Protein AF-A0A1D3JMW6-F1 (afdb_monomer_lite)

Structure (mmCIF, N/CA/C/O backbone):
data_AF-A0A1D3JMW6-F1
#
_entry.id   AF-A0A1D3JMW6-F1
#
loop_
_atom_site.group_PDB
_atom_site.id
_atom_site.type_symbol
_atom_site.label_atom_id
_atom_site.label_alt_id
_atom_site.label_comp_id
_atom_site.label_asym_id
_atom_site.label_entity_id
_atom_site.label_seq_id
_atom_site.pdbx_PDB_ins_code
_atom_site.Cartn_x
_atom_site.Cartn_y
_atom_site.Cartn_z
_atom_site.occupancy
_atom_site.B_iso_or_equiv
_atom_site.auth_seq_id
_atom_site.auth_comp_id
_atom_site.auth_asym_id
_atom_site.auth_atom_id
_atom_site.pdbx_PDB_model_num
ATOM 1 N N . MET A 1 1 ? -23.962 6.177 -26.929 1.00 40.69 1 MET A N 1
ATOM 2 C CA . MET A 1 1 ? -23.417 6.055 -25.559 1.00 40.69 1 MET A CA 1
ATOM 3 C C . MET A 1 1 ? -21.942 6.406 -25.613 1.00 40.69 1 MET A C 1
ATOM 5 O O . MET A 1 1 ? -21.183 5.680 -26.239 1.00 40.69 1 MET A O 1
ATOM 9 N N . VAL A 1 2 ? -21.555 7.551 -25.055 1.00 41.31 2 VAL A N 1
ATOM 10 C CA . VAL A 1 2 ? -20.146 7.953 -24.945 1.00 41.31 2 VAL A CA 1
ATOM 11 C C . VAL A 1 2 ? -19.542 7.111 -23.821 1.00 41.31 2 VAL A C 1
ATOM 13 O O . VAL A 1 2 ? -20.024 7.191 -22.693 1.00 41.31 2 VAL A O 1
ATOM 16 N N . LYS A 1 3 ? -18.557 6.250 -24.119 1.00 50.03 3 LYS A N 1
ATOM 17 C CA . LYS A 1 3 ? -17.764 5.598 -23.063 1.00 50.03 3 LYS A CA 1
ATOM 18 C C . LYS A 1 3 ? -17.142 6.719 -22.222 1.00 50.03 3 LYS A C 1
ATOM 20 O O . LYS A 1 3 ? -16.549 7.616 -22.825 1.00 50.03 3 LYS A O 1
ATOM 25 N N . PRO A 1 4 ? -17.282 6.716 -20.884 1.00 56.81 4 PRO A N 1
ATOM 26 C CA . PRO A 1 4 ? -16.593 7.701 -20.066 1.00 56.81 4 PRO A CA 1
ATOM 27 C C . PRO A 1 4 ? -15.103 7.595 -20.384 1.00 56.81 4 PRO A C 1
ATOM 29 O O . PRO A 1 4 ? -14.546 6.496 -20.398 1.00 56.81 4 PRO A O 1
ATOM 32 N N . ASN A 1 5 ? -14.492 8.723 -20.739 1.00 71.00 5 ASN A N 1
ATOM 33 C CA . ASN A 1 5 ? -13.066 8.774 -21.010 1.00 71.00 5 ASN A CA 1
ATOM 34 C C . ASN A 1 5 ? -12.360 8.562 -19.664 1.00 71.00 5 ASN A C 1
ATOM 36 O O . ASN A 1 5 ? -12.312 9.472 -18.839 1.00 71.00 5 ASN A O 1
ATOM 40 N N . VAL A 1 6 ? -11.951 7.321 -19.395 1.00 84.31 6 VAL A N 1
ATOM 41 C CA . VAL A 1 6 ? -11.272 6.936 -18.154 1.00 84.31 6 VAL A CA 1
ATOM 42 C C . VAL A 1 6 ? -9.947 7.688 -18.106 1.00 84.31 6 VAL A C 1
ATOM 44 O O . VAL A 1 6 ? -9.182 7.641 -19.073 1.00 84.31 6 VAL A O 1
ATOM 47 N N . SER A 1 7 ? -9.690 8.408 -17.011 1.00 92.69 7 SER A N 1
ATOM 48 C CA . SER A 1 7 ? -8.476 9.214 -16.908 1.00 92.69 7 SER A CA 1
ATOM 49 C C . SER A 1 7 ? -7.235 8.317 -16.958 1.00 92.69 7 SER A C 1
ATOM 51 O O . SER A 1 7 ? -7.267 7.167 -16.518 1.00 92.69 7 SER A O 1
ATOM 53 N N . LYS A 1 8 ? -6.119 8.841 -17.474 1.00 92.88 8 LYS A N 1
ATOM 54 C CA . LYS A 1 8 ? -4.824 8.139 -17.502 1.00 92.88 8 LYS A CA 1
ATOM 55 C C . LYS A 1 8 ? -4.461 7.547 -16.135 1.00 92.88 8 LYS A C 1
ATOM 57 O O . LYS A 1 8 ? -4.060 6.393 -16.030 1.00 92.88 8 LYS A O 1
ATOM 62 N N . LYS A 1 9 ? -4.686 8.329 -15.080 1.00 94.81 9 LYS A N 1
ATOM 63 C CA . LYS A 1 9 ? -4.491 7.927 -13.689 1.00 94.81 9 LYS A CA 1
ATOM 64 C C . LYS A 1 9 ? -5.344 6.725 -13.295 1.00 94.81 9 LYS A C 1
ATOM 66 O O . LYS A 1 9 ? -4.819 5.796 -12.695 1.00 94.81 9 LYS A O 1
ATOM 71 N N . ASP A 1 10 ? -6.629 6.729 -13.638 1.00 94.81 10 ASP A N 1
ATOM 72 C CA . ASP A 1 10 ? -7.526 5.620 -13.297 1.00 94.81 10 ASP A CA 1
ATOM 73 C C . ASP A 1 10 ? -7.121 4.332 -14.026 1.00 94.81 10 ASP A C 1
ATOM 75 O O . ASP A 1 10 ? -7.187 3.255 -13.437 1.00 94.81 10 ASP A O 1
ATOM 79 N N . LYS A 1 11 ? -6.632 4.435 -15.271 1.00 94.88 11 LYS A N 1
ATOM 80 C CA . LYS A 1 11 ? -6.063 3.288 -16.000 1.00 94.88 11 LYS A CA 1
ATOM 81 C C . LYS A 1 11 ? -4.830 2.720 -15.291 1.00 94.88 11 LYS A C 1
ATOM 83 O O . LYS A 1 11 ? -4.727 1.513 -15.123 1.00 94.88 11 LYS A O 1
ATOM 88 N N . ILE A 1 12 ? -3.912 3.581 -14.848 1.00 96.12 12 ILE A N 1
ATOM 89 C CA . ILE A 1 12 ? -2.705 3.154 -14.122 1.00 96.12 12 ILE A CA 1
ATOM 90 C C . ILE A 1 12 ? -3.086 2.499 -12.789 1.00 96.12 12 ILE A C 1
ATOM 92 O O . ILE A 1 12 ? -2.606 1.417 -12.466 1.00 96.12 12 ILE A O 1
ATOM 96 N N . PHE A 1 13 ? -3.998 3.115 -12.036 1.00 97.06 13 PHE A N 1
ATOM 97 C CA . PHE A 1 13 ? -4.439 2.597 -10.739 1.00 97.06 13 PHE A CA 1
ATOM 98 C C . PHE A 1 13 ? -5.158 1.254 -10.863 1.00 97.06 13 PHE A C 1
ATOM 100 O O . PHE A 1 13 ? -5.017 0.414 -9.981 1.00 97.06 13 PHE A O 1
ATOM 107 N N . TYR A 1 14 ? -5.889 1.038 -11.959 1.00 95.50 14 TYR A N 1
ATOM 108 C CA . TYR A 1 14 ? -6.490 -0.257 -12.258 1.00 95.50 14 TYR A CA 1
ATOM 109 C C . TYR A 1 14 ? -5.434 -1.369 -12.329 1.00 95.50 14 TYR A C 1
ATOM 111 O O . TYR A 1 14 ? -5.616 -2.412 -11.710 1.00 95.50 14 TYR A O 1
ATOM 119 N N . HIS A 1 15 ? -4.307 -1.125 -13.002 1.00 95.38 15 HIS A N 1
ATOM 120 C CA . HIS A 1 15 ? -3.214 -2.098 -13.064 1.00 95.38 15 HIS A CA 1
ATOM 121 C C . HIS A 1 15 ? -2.439 -2.223 -11.748 1.00 95.38 15 HIS A C 1
ATOM 123 O O . HIS A 1 15 ? -1.905 -3.288 -11.453 1.00 95.38 15 HIS A O 1
ATOM 129 N N . PHE A 1 16 ? -2.385 -1.170 -10.929 1.00 97.25 16 PHE A N 1
ATOM 130 C CA . PHE A 1 16 ? -1.782 -1.265 -9.594 1.00 97.25 16 PHE A CA 1
ATOM 131 C C . PHE A 1 16 ? -2.589 -2.145 -8.639 1.00 97.25 16 PHE A C 1
ATOM 133 O O . PHE A 1 16 ? -2.043 -2.688 -7.685 1.00 97.25 16 PHE A O 1
ATOM 140 N N . ASP A 1 17 ? -3.883 -2.313 -8.899 1.00 96.75 17 ASP A N 1
ATOM 141 C CA . ASP A 1 17 ? -4.757 -3.172 -8.107 1.00 96.75 17 ASP A CA 1
ATOM 142 C C . ASP A 1 17 ? -4.644 -4.666 -8.476 1.00 96.75 17 ASP A C 1
ATOM 144 O O . ASP A 1 17 ? -5.329 -5.490 -7.870 1.00 96.75 17 ASP A O 1
ATOM 148 N N . GLU A 1 18 ? -3.769 -5.037 -9.418 1.00 93.81 18 GLU A N 1
ATOM 149 C CA . GLU A 1 18 ? -3.476 -6.435 -9.749 1.00 93.81 18 GLU A CA 1
ATOM 150 C C . GLU A 1 18 ? -2.612 -7.099 -8.663 1.00 93.81 18 GLU A C 1
ATOM 152 O O . GLU A 1 18 ? -1.461 -6.732 -8.428 1.00 93.81 18 GLU A O 1
ATOM 157 N N . ASP A 1 19 ? -3.142 -8.136 -8.019 1.00 91.06 19 ASP A N 1
ATOM 158 C CA . ASP A 1 19 ? -2.575 -8.796 -6.837 1.00 91.06 19 ASP A CA 1
ATOM 159 C C . ASP A 1 19 ? -1.956 -10.172 -7.123 1.00 91.06 19 ASP A C 1
ATOM 161 O O . ASP A 1 19 ? -1.805 -10.984 -6.211 1.00 91.06 19 ASP A O 1
ATOM 165 N N . ASN A 1 20 ? -1.571 -10.427 -8.377 1.00 91.50 20 ASN A N 1
ATOM 166 C CA . ASN A 1 20 ? -0.903 -11.661 -8.792 1.00 91.50 20 ASN A CA 1
ATOM 167 C C . ASN A 1 20 ? 0.273 -12.000 -7.859 1.00 91.50 20 ASN A C 1
ATOM 169 O O . ASN A 1 20 ? 1.111 -11.140 -7.570 1.00 91.50 20 ASN A O 1
ATOM 173 N N . GLU A 1 21 ? 0.348 -13.251 -7.403 1.00 89.81 21 GLU A N 1
ATOM 174 C CA . GLU A 1 21 ? 1.439 -13.688 -6.533 1.00 89.81 21 GLU A CA 1
ATOM 175 C C . GLU A 1 21 ? 2.786 -13.681 -7.286 1.00 89.81 21 GLU A C 1
ATOM 177 O O . GLU A 1 21 ? 2.834 -14.002 -8.481 1.00 89.81 21 GLU A O 1
ATOM 182 N N . PRO A 1 22 ? 3.895 -13.319 -6.613 1.00 87.38 22 PRO A N 1
ATOM 183 C CA . PRO A 1 22 ? 5.223 -13.436 -7.204 1.00 87.38 22 PRO A CA 1
ATOM 184 C C . PRO A 1 22 ? 5.548 -14.902 -7.511 1.00 87.38 22 PRO A C 1
ATOM 186 O O . PRO A 1 22 ? 5.159 -15.805 -6.771 1.00 87.38 22 PRO A O 1
ATOM 189 N N . MET A 1 23 ? 6.288 -15.123 -8.597 1.00 83.81 23 MET A N 1
ATOM 190 C CA . MET A 1 23 ? 6.751 -16.457 -8.997 1.00 83.81 23 MET A CA 1
ATOM 191 C C . MET A 1 23 ? 8.233 -16.691 -8.684 1.00 83.81 23 MET A C 1
ATOM 193 O O . MET A 1 23 ? 8.682 -17.828 -8.751 1.00 83.81 23 MET A O 1
ATOM 197 N N . ASP A 1 24 ? 8.993 -15.636 -8.389 1.00 87.88 24 ASP A N 1
ATOM 198 C CA . ASP A 1 24 ? 10.418 -15.705 -8.073 1.00 87.88 24 ASP A CA 1
ATOM 199 C C . ASP A 1 24 ? 10.681 -15.815 -6.567 1.00 87.88 24 ASP A C 1
ATOM 201 O O . ASP A 1 24 ? 10.022 -15.165 -5.749 1.00 87.88 24 ASP A O 1
ATOM 205 N N . ASP A 1 25 ? 11.678 -16.633 -6.225 1.00 87.12 25 ASP A N 1
ATOM 206 C CA . ASP A 1 25 ? 11.985 -17.037 -4.851 1.00 87.12 25 ASP A CA 1
ATOM 207 C C . ASP A 1 25 ? 12.317 -15.846 -3.939 1.00 87.12 25 ASP A C 1
ATOM 209 O O . ASP A 1 25 ? 11.836 -15.795 -2.809 1.00 87.12 25 ASP A O 1
ATOM 213 N N . GLU A 1 26 ? 13.056 -14.846 -4.433 1.00 89.38 26 GLU A N 1
ATOM 214 C CA . GLU A 1 26 ? 13.461 -13.671 -3.644 1.00 89.38 26 GLU A CA 1
ATOM 215 C C . GLU A 1 26 ? 12.254 -12.827 -3.196 1.00 89.38 26 GLU A C 1
ATOM 217 O O . GLU A 1 26 ? 12.161 -12.402 -2.041 1.00 89.38 26 GLU A O 1
ATOM 222 N N . ARG A 1 27 ? 11.272 -12.606 -4.081 1.00 90.69 27 ARG A N 1
ATOM 223 C CA . ARG A 1 27 ? 10.042 -11.877 -3.725 1.00 90.69 27 ARG A CA 1
ATOM 224 C C . ARG A 1 27 ? 9.101 -12.715 -2.877 1.00 90.69 27 ARG A C 1
ATOM 226 O O . ARG A 1 27 ? 8.408 -12.160 -2.022 1.00 90.69 27 ARG A O 1
ATOM 233 N N . ILE A 1 28 ? 9.061 -14.028 -3.102 1.00 89.88 28 ILE A N 1
ATOM 234 C CA . ILE A 1 28 ? 8.317 -14.946 -2.237 1.00 89.88 28 ILE A CA 1
ATOM 235 C C . ILE A 1 28 ? 8.886 -14.880 -0.819 1.00 89.88 28 ILE A C 1
ATOM 237 O O . ILE A 1 28 ? 8.115 -14.726 0.124 1.00 89.88 28 ILE A O 1
ATOM 241 N N . GLU A 1 29 ? 10.207 -14.926 -0.651 1.00 91.31 29 GLU A N 1
ATOM 242 C CA . GLU A 1 29 ? 10.856 -14.806 0.656 1.00 91.31 29 GLU A CA 1
ATOM 243 C C . GLU A 1 29 ? 10.502 -13.480 1.340 1.00 91.31 29 GLU A C 1
ATOM 245 O O . GLU A 1 29 ? 10.108 -13.484 2.506 1.00 91.31 29 GLU A O 1
ATOM 250 N N . LEU A 1 30 ? 10.520 -12.367 0.600 1.00 92.06 30 LEU A N 1
ATOM 251 C CA . LEU A 1 30 ? 10.201 -11.043 1.134 1.00 92.06 30 LEU A CA 1
ATOM 252 C C . LEU A 1 30 ? 8.723 -10.889 1.552 1.00 92.06 30 LEU A C 1
ATOM 254 O O . LEU A 1 30 ? 8.422 -10.254 2.563 1.00 92.06 30 LEU A O 1
ATOM 258 N N . LEU A 1 31 ? 7.787 -11.454 0.783 1.00 92.25 31 LEU A N 1
ATOM 259 C CA . LEU A 1 31 ? 6.342 -11.273 0.995 1.00 92.25 31 LEU A CA 1
ATOM 260 C C . LEU A 1 31 ? 5.700 -12.379 1.849 1.00 92.25 31 LEU A C 1
ATOM 262 O O . LEU A 1 31 ? 4.686 -12.139 2.509 1.00 92.25 31 LEU A O 1
ATOM 266 N N . SER A 1 32 ? 6.268 -13.587 1.869 1.00 86.44 32 SER A N 1
ATOM 267 C CA . SER A 1 32 ? 5.722 -14.745 2.594 1.00 86.44 32 SER A CA 1
ATOM 268 C C . SER A 1 32 ? 5.472 -14.526 4.094 1.00 86.44 32 SER A C 1
ATOM 270 O O . SER A 1 32 ? 4.468 -15.067 4.573 1.00 86.44 32 SER A O 1
ATOM 272 N N . PRO A 1 33 ? 6.243 -13.699 4.841 1.00 89.81 33 PRO A N 1
ATOM 273 C CA . PRO A 1 33 ? 5.956 -13.437 6.249 1.00 89.81 33 PRO A CA 1
ATOM 274 C C . PRO A 1 33 ? 4.577 -12.804 6.480 1.00 89.81 33 PRO A C 1
ATOM 276 O O . PRO A 1 33 ? 4.000 -12.965 7.552 1.00 89.81 33 PRO A O 1
ATOM 279 N N . LEU A 1 34 ? 4.012 -12.113 5.482 1.00 89.88 34 LEU A N 1
ATOM 280 C CA . LEU A 1 34 ? 2.675 -11.518 5.565 1.00 89.88 34 LEU A CA 1
ATOM 281 C C . LEU A 1 34 ? 1.558 -12.524 5.280 1.00 89.88 34 LEU A C 1
ATOM 283 O O . LEU A 1 34 ? 0.444 -12.360 5.777 1.00 89.88 34 LEU A O 1
ATOM 287 N N . LYS A 1 35 ? 1.839 -13.565 4.487 1.00 87.81 35 LYS A N 1
ATOM 288 C CA . LYS A 1 35 ? 0.823 -14.474 3.933 1.00 87.81 35 LYS A CA 1
ATOM 289 C C . LYS A 1 35 ? 0.035 -15.212 5.012 1.00 87.81 35 LYS A C 1
ATOM 291 O O . LYS A 1 35 ? -1.153 -15.470 4.842 1.00 87.81 35 LYS A O 1
ATOM 296 N N . LYS A 1 36 ? 0.697 -15.558 6.117 1.00 81.50 36 LYS A N 1
ATOM 297 C CA . LYS A 1 36 ? 0.107 -16.358 7.194 1.00 81.50 36 LYS A CA 1
ATOM 298 C C . LYS A 1 36 ? -0.752 -15.527 8.147 1.00 81.50 36 LYS A C 1
ATOM 300 O O . LYS A 1 36 ? -1.867 -15.928 8.463 1.00 81.50 36 LYS A O 1
ATOM 305 N N . ASP A 1 37 ? -0.229 -14.383 8.581 1.00 82.94 37 ASP A N 1
ATOM 306 C CA . ASP A 1 37 ? -0.792 -13.642 9.715 1.00 82.94 37 ASP A CA 1
ATOM 307 C C . ASP A 1 37 ? -1.556 -12.377 9.280 1.00 82.94 37 ASP A C 1
ATOM 309 O O . ASP A 1 37 ? -2.377 -11.853 10.035 1.00 82.94 37 ASP A O 1
ATOM 313 N N . HIS A 1 38 ? -1.329 -11.888 8.052 1.00 89.69 38 HIS A N 1
ATOM 314 C CA . HIS A 1 38 ? -1.829 -10.596 7.578 1.00 89.69 38 HIS A CA 1
ATOM 315 C C . HIS A 1 38 ? -2.266 -10.637 6.104 1.00 89.69 38 HIS A C 1
ATOM 317 O O . HIS A 1 38 ? -1.696 -9.945 5.262 1.00 89.69 38 HIS A O 1
ATOM 323 N N . ALA A 1 39 ? -3.306 -11.415 5.789 1.00 91.44 39 ALA A N 1
ATOM 324 C CA . ALA A 1 39 ? -3.783 -11.623 4.415 1.00 91.44 39 ALA A CA 1
ATOM 325 C C . ALA A 1 39 ? -4.040 -10.318 3.627 1.00 91.44 39 ALA A C 1
ATOM 327 O O . ALA A 1 39 ? -3.650 -10.218 2.465 1.00 91.44 39 ALA A O 1
ATOM 328 N N . ASP A 1 40 ? -4.630 -9.297 4.258 1.00 92.12 40 ASP A N 1
ATOM 329 C CA . ASP A 1 40 ? -4.887 -8.004 3.604 1.00 92.12 40 ASP A CA 1
ATOM 330 C C . ASP A 1 40 ? -3.588 -7.262 3.255 1.00 92.12 40 ASP A C 1
ATOM 332 O O . ASP A 1 40 ? -3.448 -6.723 2.156 1.00 92.12 40 ASP A O 1
ATOM 336 N N . LEU A 1 41 ? -2.614 -7.264 4.171 1.00 95.12 41 LEU A N 1
ATOM 337 C CA . LEU A 1 41 ? -1.304 -6.651 3.943 1.00 95.12 41 LEU A CA 1
ATOM 338 C C . LEU A 1 41 ? -0.492 -7.442 2.922 1.00 95.12 41 LEU A C 1
ATOM 340 O O . LEU A 1 41 ? 0.171 -6.839 2.087 1.00 95.12 41 LEU A O 1
ATOM 344 N N . TYR A 1 42 ? -0.583 -8.773 2.935 1.00 95.50 42 TYR A N 1
ATOM 345 C CA . TYR A 1 42 ? 0.018 -9.616 1.906 1.00 95.50 42 TYR A CA 1
ATOM 346 C C . TYR A 1 42 ? -0.515 -9.248 0.521 1.00 95.50 42 TYR A C 1
ATOM 348 O O . TYR A 1 42 ? 0.268 -8.992 -0.389 1.00 95.50 42 TYR A O 1
ATOM 356 N N . LYS A 1 43 ? -1.840 -9.113 0.387 1.00 95.44 43 LYS A N 1
ATOM 357 C CA . LYS A 1 43 ? -2.487 -8.702 -0.862 1.00 95.44 43 LYS A CA 1
ATOM 358 C C . LYS A 1 43 ? -1.982 -7.340 -1.348 1.00 95.44 43 LYS A C 1
ATOM 360 O O . LYS A 1 43 ? -1.637 -7.187 -2.517 1.00 95.44 43 LYS A O 1
ATOM 365 N N . ILE A 1 44 ? -1.894 -6.360 -0.446 1.00 96.75 44 ILE A N 1
ATOM 366 C CA . ILE A 1 44 ? -1.343 -5.030 -0.754 1.00 96.75 44 ILE A CA 1
ATOM 367 C C . ILE A 1 44 ? 0.140 -5.120 -1.146 1.00 96.75 44 ILE A C 1
ATOM 369 O O . ILE A 1 44 ? 0.562 -4.448 -2.084 1.00 96.75 44 ILE A O 1
ATOM 373 N N . GLY A 1 45 ? 0.923 -5.968 -0.477 1.00 96.56 45 GLY A N 1
ATOM 374 C CA . GLY A 1 45 ? 2.320 -6.229 -0.818 1.00 96.56 45 GLY A CA 1
ATOM 375 C C . GLY A 1 45 ? 2.482 -6.824 -2.221 1.00 96.56 45 GLY A C 1
ATOM 376 O O . GLY A 1 45 ? 3.334 -6.368 -2.980 1.00 96.56 45 GLY A O 1
ATOM 377 N N . CYS A 1 46 ? 1.624 -7.773 -2.611 1.00 95.94 46 CYS A N 1
ATOM 378 C CA . CYS A 1 46 ? 1.587 -8.324 -3.970 1.00 95.94 46 CYS A CA 1
ATOM 379 C C . CYS A 1 46 ? 1.228 -7.255 -5.011 1.00 95.94 46 CYS A C 1
ATOM 381 O O . CYS A 1 46 ? 1.907 -7.143 -6.032 1.00 95.94 46 CYS A O 1
ATOM 383 N N . MET A 1 47 ? 0.226 -6.418 -4.729 1.00 97.31 47 MET A N 1
ATOM 384 C CA . MET A 1 47 ? -0.132 -5.281 -5.585 1.00 97.31 47 MET A CA 1
ATOM 385 C C . MET A 1 47 ? 1.038 -4.302 -5.767 1.00 97.31 47 MET A C 1
ATOM 387 O O . MET A 1 47 ? 1.373 -3.926 -6.892 1.00 97.31 47 MET A O 1
ATOM 391 N N . LEU A 1 48 ? 1.711 -3.920 -4.674 1.00 97.19 48 LEU A N 1
ATOM 392 C CA . LEU A 1 48 ? 2.881 -3.036 -4.711 1.00 97.19 48 LEU A CA 1
ATOM 393 C C . LEU A 1 48 ? 4.011 -3.653 -5.543 1.00 97.19 48 LEU A C 1
ATOM 395 O O . LEU A 1 48 ? 4.600 -2.987 -6.393 1.00 97.19 48 LEU A O 1
ATOM 399 N N . ASN A 1 49 ? 4.276 -4.940 -5.338 1.00 95.56 49 ASN A N 1
ATOM 400 C CA . ASN A 1 49 ? 5.262 -5.689 -6.096 1.00 95.56 49 ASN A CA 1
ATOM 401 C C . ASN A 1 49 ? 4.984 -5.666 -7.606 1.00 95.56 49 ASN A C 1
ATOM 403 O O . ASN A 1 49 ? 5.875 -5.351 -8.397 1.00 95.56 49 ASN A O 1
ATOM 407 N N . ASN A 1 50 ? 3.751 -5.976 -8.008 1.00 94.50 50 ASN A N 1
ATOM 408 C CA . ASN A 1 50 ? 3.355 -5.991 -9.415 1.00 94.50 50 ASN A CA 1
ATOM 409 C C . ASN A 1 50 ? 3.417 -4.595 -10.025 1.00 94.50 50 ASN A C 1
ATOM 411 O O . ASN A 1 50 ? 3.933 -4.427 -11.129 1.00 94.50 50 ASN A O 1
ATOM 415 N N . SER A 1 51 ? 2.985 -3.585 -9.270 1.00 95.50 51 SER A N 1
ATOM 416 C CA . SER A 1 51 ? 3.105 -2.185 -9.664 1.00 95.50 51 SER A CA 1
ATOM 417 C C . SER A 1 51 ? 4.565 -1.817 -9.922 1.00 95.50 51 SER A C 1
ATOM 419 O O . SER A 1 51 ? 4.881 -1.241 -10.952 1.00 95.50 51 SER A O 1
ATOM 421 N N . ILE A 1 52 ? 5.505 -2.197 -9.061 1.00 94.50 52 ILE A N 1
ATOM 422 C CA . ILE A 1 52 ? 6.925 -1.907 -9.306 1.00 94.50 52 ILE A CA 1
ATOM 423 C C . ILE A 1 52 ? 7.419 -2.635 -10.565 1.00 94.50 52 ILE A C 1
ATOM 425 O O . ILE A 1 52 ? 8.016 -2.007 -11.434 1.00 94.50 52 ILE A O 1
ATOM 429 N N . ARG A 1 53 ? 7.126 -3.933 -10.710 1.00 92.06 53 ARG A N 1
ATOM 430 C CA . ARG A 1 53 ? 7.589 -4.749 -11.850 1.00 92.06 53 ARG A CA 1
ATOM 431 C C . ARG A 1 53 ? 7.051 -4.283 -13.198 1.00 92.06 53 ARG A C 1
ATOM 433 O O . ARG A 1 53 ? 7.744 -4.383 -14.205 1.00 92.06 53 ARG A O 1
ATOM 440 N N . ASN A 1 54 ? 5.817 -3.798 -13.224 1.00 90.94 54 ASN A N 1
ATOM 441 C CA . ASN A 1 54 ? 5.149 -3.454 -14.468 1.00 90.94 54 ASN A CA 1
ATOM 442 C C . ASN A 1 54 ? 5.534 -2.064 -14.992 1.00 90.94 54 ASN A C 1
ATOM 444 O O . ASN A 1 54 ? 5.088 -1.727 -16.086 1.00 90.94 54 ASN A O 1
ATOM 448 N N . LYS A 1 55 ? 6.368 -1.278 -14.286 1.00 93.25 55 LYS A N 1
ATOM 449 C CA . LYS A 1 55 ? 6.710 0.112 -14.654 1.00 93.25 55 LYS A CA 1
ATOM 450 C C . LYS A 1 55 ? 7.032 0.274 -16.138 1.00 93.25 55 LYS A C 1
ATOM 452 O O . LYS A 1 55 ? 6.408 1.092 -16.805 1.00 93.25 55 LYS A O 1
ATOM 457 N N . ASP A 1 56 ? 7.957 -0.519 -16.675 1.00 92.31 56 ASP A N 1
ATOM 458 C CA . ASP A 1 56 ? 8.390 -0.353 -18.073 1.00 92.31 56 ASP A CA 1
ATOM 459 C C . ASP A 1 56 ? 7.352 -0.858 -19.087 1.00 92.31 56 ASP A C 1
ATOM 461 O O . ASP A 1 56 ? 7.362 -0.452 -20.246 1.00 92.31 56 ASP A O 1
ATOM 465 N N . SER A 1 57 ? 6.426 -1.717 -18.651 1.00 92.88 57 SER A N 1
ATOM 466 C CA . SER A 1 57 ? 5.307 -2.201 -19.471 1.00 92.88 57 SER A CA 1
ATOM 467 C C . SER A 1 57 ? 4.097 -1.264 -19.432 1.00 92.88 57 SER A C 1
ATOM 469 O O . SER A 1 57 ? 3.223 -1.354 -20.291 1.00 92.88 57 SER A O 1
ATOM 471 N N . MET A 1 58 ? 4.030 -0.342 -18.468 1.00 93.50 58 MET A N 1
ATOM 472 C CA . MET A 1 58 ? 2.862 0.517 -18.256 1.00 93.50 58 MET A CA 1
ATOM 473 C C . MET A 1 58 ? 2.483 1.376 -19.453 1.00 93.50 58 MET A C 1
ATOM 475 O O . MET A 1 58 ? 1.291 1.411 -19.755 1.00 93.50 58 MET A O 1
ATOM 479 N N . PRO A 1 59 ? 3.425 1.996 -20.191 1.00 93.44 59 PRO A N 1
ATOM 480 C CA . PRO A 1 59 ? 3.059 2.760 -21.377 1.00 93.44 59 PRO A CA 1
ATOM 481 C C . PRO A 1 59 ? 2.305 1.933 -22.426 1.00 93.44 59 PRO A C 1
ATOM 483 O O . PRO A 1 59 ? 1.384 2.428 -23.072 1.00 93.44 59 PRO A O 1
ATOM 486 N N . VAL A 1 60 ? 2.660 0.649 -22.551 1.00 93.56 60 VAL A N 1
ATOM 487 C CA . VAL A 1 60 ? 2.000 -0.300 -23.458 1.00 93.56 60 VAL A CA 1
ATOM 488 C C . VAL A 1 60 ? 0.624 -0.699 -22.927 1.00 93.56 60 VAL A C 1
ATOM 490 O O . VAL A 1 60 ? -0.329 -0.766 -23.697 1.00 93.56 60 VAL A O 1
ATOM 493 N N . LEU A 1 61 ? 0.502 -0.941 -21.618 1.00 91.38 61 LEU A N 1
ATOM 494 C CA . LEU A 1 61 ? -0.756 -1.367 -20.994 1.00 91.38 61 LEU A CA 1
ATOM 495 C C . LEU A 1 61 ? -1.862 -0.311 -21.108 1.00 91.38 61 LEU A C 1
ATOM 497 O O . LEU A 1 61 ? -3.024 -0.658 -21.315 1.00 91.38 61 LEU A O 1
ATOM 501 N N . ILE A 1 62 ? -1.510 0.973 -20.991 1.00 92.81 62 ILE A N 1
ATOM 502 C CA . ILE A 1 62 ? -2.498 2.062 -20.969 1.00 92.81 62 ILE A CA 1
ATOM 503 C C . ILE A 1 62 ? -2.638 2.817 -22.300 1.00 92.81 62 ILE A C 1
ATOM 505 O O . ILE A 1 62 ? -3.511 3.692 -22.388 1.00 92.81 62 ILE A O 1
ATOM 509 N N . ASP A 1 63 ? -1.809 2.470 -23.295 1.00 91.50 63 ASP A N 1
ATOM 510 C CA . ASP A 1 63 ? -1.673 3.156 -24.591 1.00 91.50 63 ASP A CA 1
ATOM 511 C C . ASP A 1 63 ? -1.423 4.669 -24.421 1.00 91.50 63 ASP A C 1
ATOM 513 O O . ASP A 1 63 ? -2.117 5.517 -24.982 1.00 91.50 63 ASP A O 1
ATOM 517 N N . ASP A 1 64 ? -0.478 5.017 -23.541 1.00 91.81 64 ASP A N 1
ATOM 518 C CA . ASP A 1 64 ? -0.119 6.402 -23.212 1.00 91.81 64 ASP A CA 1
ATOM 519 C C . ASP A 1 64 ? 1.323 6.468 -22.684 1.00 91.81 64 ASP A C 1
ATOM 521 O O . ASP A 1 64 ? 1.824 5.537 -22.062 1.00 91.81 64 ASP A O 1
ATOM 525 N N . SER A 1 65 ? 2.009 7.586 -22.895 1.00 90.12 65 SER A N 1
ATOM 526 C CA . SER A 1 65 ? 3.350 7.796 -22.347 1.00 90.12 65 SER A CA 1
ATOM 527 C C . SER A 1 65 ? 3.289 8.000 -20.835 1.00 90.12 65 SER A C 1
ATOM 529 O O . SER A 1 65 ? 2.526 8.833 -20.359 1.00 90.12 65 SER A O 1
ATOM 531 N N . VAL A 1 66 ? 4.120 7.305 -20.061 1.00 91.94 66 VAL A N 1
ATOM 532 C CA . VAL A 1 66 ? 4.286 7.562 -18.622 1.00 91.94 66 VAL A CA 1
ATOM 533 C C . VAL A 1 66 ? 5.771 7.696 -18.356 1.00 91.94 66 VAL A C 1
ATOM 535 O O . VAL A 1 66 ? 6.534 6.792 -18.682 1.00 91.94 66 VAL A O 1
ATOM 538 N N . ASN A 1 67 ? 6.192 8.834 -17.810 1.00 91.81 67 ASN A N 1
ATOM 539 C CA . ASN A 1 67 ? 7.584 9.004 -17.403 1.00 91.81 67 ASN A CA 1
ATOM 540 C C . ASN A 1 67 ? 7.791 8.528 -15.958 1.00 91.81 67 ASN A C 1
ATOM 542 O O . ASN A 1 67 ? 6.844 8.422 -15.180 1.00 91.81 67 ASN A O 1
ATOM 546 N N . ASP A 1 68 ? 9.045 8.286 -15.591 1.00 92.25 68 ASP A N 1
ATOM 547 C CA . ASP A 1 68 ? 9.414 7.726 -14.287 1.00 92.25 68 ASP A CA 1
ATOM 548 C C . ASP A 1 68 ? 8.995 8.604 -13.096 1.00 92.25 68 ASP A C 1
ATOM 550 O O . ASP A 1 68 ? 8.590 8.081 -12.056 1.00 92.25 68 ASP A O 1
ATOM 554 N N . VAL A 1 69 ? 9.030 9.932 -13.250 1.00 93.50 69 VAL A N 1
ATOM 555 C CA . VAL A 1 69 ? 8.624 10.882 -12.200 1.00 93.50 69 VAL A CA 1
ATOM 556 C C . VAL A 1 69 ? 7.115 10.808 -11.965 1.00 93.50 69 VAL A C 1
ATOM 558 O O . VAL A 1 69 ? 6.663 10.710 -10.825 1.00 93.50 69 VAL A O 1
ATOM 561 N N . GLU A 1 70 ? 6.334 10.812 -13.045 1.00 95.06 70 GLU A N 1
ATOM 562 C CA . GLU A 1 70 ? 4.881 10.653 -13.003 1.00 95.06 70 GLU A CA 1
ATOM 563 C C . GLU A 1 70 ? 4.496 9.292 -12.420 1.00 95.06 70 GLU A C 1
ATOM 565 O O . GLU A 1 70 ? 3.629 9.217 -11.550 1.00 95.06 70 GLU A O 1
ATOM 570 N N . TYR A 1 71 ? 5.177 8.225 -12.842 1.00 94.88 71 TYR A N 1
ATOM 571 C CA . TYR A 1 71 ? 4.942 6.882 -12.329 1.00 94.88 71 TYR A CA 1
ATOM 572 C C . TYR A 1 71 ? 5.162 6.803 -10.820 1.00 94.88 71 TYR A C 1
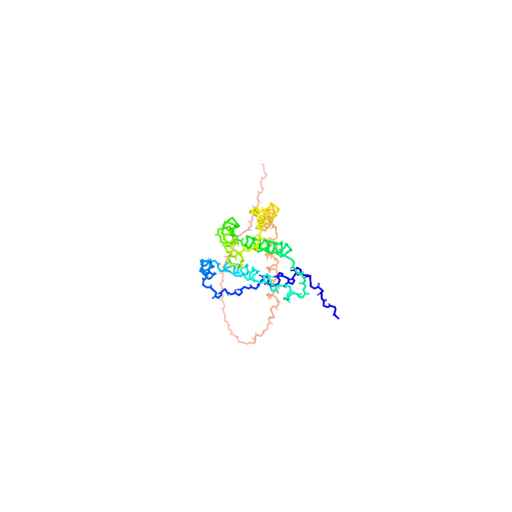ATOM 574 O O . TYR A 1 71 ? 4.301 6.326 -10.083 1.00 94.88 71 TYR A O 1
ATOM 582 N N . CYS A 1 72 ? 6.296 7.326 -10.352 1.00 96.06 72 CYS A N 1
ATOM 583 C CA . CYS A 1 72 ? 6.638 7.334 -8.939 1.00 96.06 72 CYS A CA 1
ATOM 584 C C . CYS A 1 72 ? 5.654 8.170 -8.105 1.00 96.06 72 CYS A C 1
ATOM 586 O O . CYS A 1 72 ? 5.263 7.770 -7.003 1.00 96.06 72 CYS A O 1
ATOM 588 N N . TYR A 1 73 ? 5.210 9.313 -8.637 1.00 96.31 73 TYR A N 1
ATOM 589 C CA . TYR A 1 73 ? 4.175 10.132 -8.010 1.00 96.31 73 TYR A CA 1
ATOM 590 C C . TYR A 1 73 ? 2.861 9.354 -7.858 1.00 96.31 73 TYR A C 1
ATOM 592 O O . TYR A 1 73 ? 2.290 9.303 -6.767 1.00 96.31 73 TYR A O 1
ATOM 600 N N . LEU A 1 74 ? 2.408 8.703 -8.932 1.00 97.06 74 LEU A N 1
ATOM 601 C CA . LEU A 1 74 ? 1.176 7.918 -8.940 1.00 97.06 74 LEU A CA 1
ATOM 602 C C . LEU A 1 74 ? 1.264 6.693 -8.025 1.00 97.06 74 LEU A C 1
ATOM 604 O O . LEU A 1 74 ? 0.296 6.400 -7.325 1.00 97.06 74 LEU A O 1
ATOM 608 N N . LEU A 1 75 ? 2.413 6.015 -7.979 1.00 97.25 75 LEU A N 1
ATOM 609 C CA . LEU A 1 75 ? 2.652 4.877 -7.091 1.00 97.25 75 LEU A CA 1
ATOM 610 C C . LEU A 1 75 ? 2.570 5.289 -5.616 1.00 97.25 75 LEU A C 1
ATOM 612 O O . LEU A 1 75 ? 1.902 4.628 -4.823 1.00 97.25 75 LEU A O 1
ATOM 616 N N . ASN A 1 76 ? 3.184 6.419 -5.257 1.00 97.69 76 ASN A N 1
ATOM 617 C CA . ASN A 1 76 ? 3.077 6.985 -3.914 1.00 97.69 76 ASN A CA 1
ATOM 618 C C . ASN A 1 76 ? 1.639 7.360 -3.559 1.00 97.69 76 ASN A C 1
ATOM 620 O O . ASN A 1 76 ? 1.160 7.034 -2.473 1.00 97.69 76 ASN A O 1
ATOM 624 N N . GLU A 1 77 ? 0.938 8.043 -4.466 1.00 97.56 77 GLU A N 1
ATOM 625 C CA . GLU A 1 77 ? -0.452 8.427 -4.239 1.00 97.56 77 GLU A CA 1
ATOM 626 C C . GLU A 1 77 ? -1.346 7.193 -4.041 1.00 97.56 77 GLU A C 1
ATOM 628 O O . GLU A 1 77 ? -2.167 7.157 -3.122 1.00 97.56 77 GLU A O 1
ATOM 633 N N . TRP A 1 78 ? -1.174 6.170 -4.879 1.00 98.00 78 TRP A N 1
ATOM 634 C CA . TRP A 1 78 ? -1.898 4.910 -4.770 1.00 98.00 78 TRP A CA 1
ATOM 635 C C . TRP A 1 78 ? -1.609 4.206 -3.441 1.00 98.00 78 TRP A C 1
ATOM 637 O O . TRP A 1 78 ? -2.549 3.850 -2.726 1.00 98.00 78 TRP A O 1
ATOM 647 N N . LEU A 1 79 ? -0.336 4.074 -3.056 1.00 97.81 79 LEU A N 1
ATOM 648 C CA . LEU A 1 79 ? 0.040 3.377 -1.828 1.00 97.81 79 LEU A CA 1
ATOM 649 C C . LEU A 1 79 ? -0.486 4.111 -0.586 1.00 97.81 79 LEU A C 1
ATOM 651 O O . LEU A 1 79 ? -1.031 3.481 0.318 1.00 97.81 79 LEU A O 1
ATOM 655 N N . ASN A 1 80 ? -0.445 5.446 -0.583 1.00 96.62 80 ASN A N 1
ATOM 656 C CA . ASN A 1 80 ? -1.042 6.269 0.471 1.00 96.62 80 ASN A CA 1
ATOM 657 C C . ASN A 1 80 ? -2.571 6.086 0.564 1.00 96.62 80 ASN A C 1
ATOM 659 O O . ASN A 1 80 ? -3.136 6.078 1.659 1.00 96.62 80 ASN A O 1
ATOM 663 N N . LYS A 1 81 ? -3.273 5.888 -0.562 1.00 95.56 81 LYS A N 1
ATOM 664 C CA . LYS A 1 81 ? -4.708 5.548 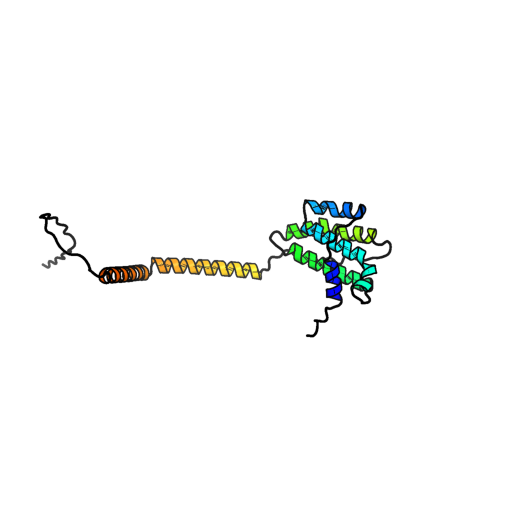-0.541 1.00 95.56 81 LYS A CA 1
ATOM 665 C C . LYS A 1 81 ? -4.962 4.160 0.040 1.00 95.56 81 LYS A C 1
ATOM 667 O O . LYS A 1 81 ? -5.928 3.991 0.785 1.00 95.56 81 LYS A O 1
ATOM 672 N N . LYS A 1 82 ? -4.111 3.175 -0.270 1.00 95.81 82 LYS A N 1
ATOM 673 C CA . LYS A 1 82 ? -4.189 1.833 0.333 1.00 95.81 82 LYS A CA 1
ATOM 674 C C . LYS A 1 82 ? -3.936 1.888 1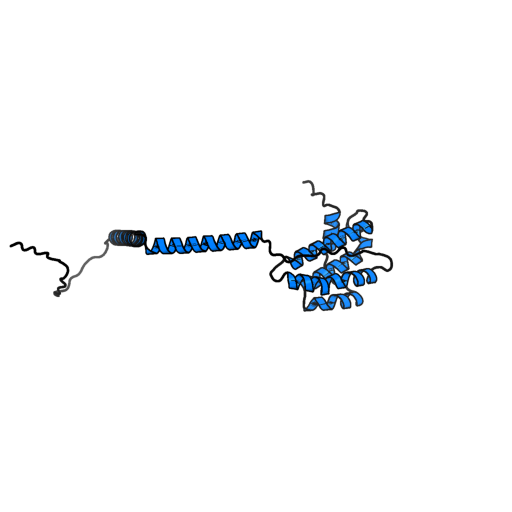.836 1.00 95.81 82 LYS A C 1
ATOM 676 O O . LYS A 1 82 ? -4.716 1.298 2.578 1.00 95.81 82 LYS A O 1
ATOM 681 N N . GLN A 1 83 ? -2.945 2.665 2.273 1.00 95.06 83 GLN A N 1
ATOM 682 C CA . GLN A 1 83 ? -2.663 2.933 3.684 1.00 95.06 83 GLN A CA 1
ATOM 683 C C . GLN A 1 83 ? -3.895 3.495 4.392 1.00 95.06 83 GLN A C 1
ATOM 685 O O . GLN A 1 83 ? -4.358 2.929 5.381 1.00 95.06 83 GLN A O 1
ATOM 690 N N . PHE A 1 84 ? -4.471 4.572 3.849 1.00 92.56 84 PHE A N 1
ATOM 691 C CA . PHE A 1 84 ? -5.661 5.201 4.416 1.00 92.56 84 PHE A CA 1
ATOM 692 C C . PHE A 1 84 ? -6.813 4.206 4.549 1.00 92.56 84 PHE A C 1
ATOM 694 O O . PHE A 1 84 ? -7.413 4.090 5.616 1.00 92.56 84 PHE A O 1
ATOM 701 N N . LYS A 1 85 ? -7.110 3.464 3.479 1.00 93.00 85 LYS A N 1
ATOM 702 C CA . LYS A 1 85 ? -8.183 2.469 3.478 1.00 93.00 85 LYS A CA 1
ATOM 703 C C . LYS A 1 85 ? -7.935 1.390 4.536 1.00 93.00 85 LYS A C 1
ATOM 705 O O . LYS A 1 85 ? -8.798 1.144 5.368 1.00 93.00 85 LYS A O 1
ATOM 710 N N . TYR A 1 86 ? -6.735 0.816 4.557 1.00 92.62 86 TYR A N 1
ATOM 711 C CA . TYR A 1 86 ? -6.367 -0.231 5.503 1.00 92.62 86 TYR A CA 1
ATOM 712 C C . TYR A 1 86 ? -6.497 0.223 6.964 1.00 92.62 86 TYR A C 1
ATOM 714 O O . TYR A 1 86 ? -7.059 -0.510 7.781 1.00 92.62 86 TYR A O 1
ATOM 722 N N . ILE A 1 87 ? -6.002 1.424 7.289 1.00 91.88 87 ILE A N 1
ATOM 723 C CA . ILE A 1 87 ? -6.001 1.962 8.655 1.00 91.88 87 ILE A CA 1
ATOM 724 C C . ILE A 1 87 ? -7.402 2.415 9.094 1.00 91.88 87 ILE A C 1
ATOM 726 O O . ILE A 1 87 ? -7.770 2.224 10.252 1.00 91.88 87 ILE A O 1
ATOM 730 N N . SER A 1 88 ? -8.185 3.012 8.189 1.00 88.31 88 SER A N 1
ATOM 731 C CA . SER A 1 88 ? -9.529 3.527 8.496 1.00 88.31 88 SER A CA 1
ATOM 732 C C . SER A 1 88 ? -10.607 2.444 8.585 1.00 88.31 88 SER A C 1
ATOM 734 O O . SER A 1 88 ? -11.658 2.676 9.185 1.00 88.31 88 SER A O 1
ATOM 736 N N . GLU A 1 89 ? -10.371 1.260 8.020 1.00 84.19 89 GLU A N 1
ATOM 737 C CA . GLU A 1 89 ? -11.317 0.148 8.090 1.00 84.19 89 GLU A CA 1
ATOM 738 C C . GLU A 1 89 ? -11.283 -0.540 9.467 1.00 84.19 89 GLU A C 1
ATOM 740 O O . GLU A 1 89 ? -10.294 -1.152 9.853 1.00 84.19 89 GLU A O 1
ATOM 745 N N . GLY A 1 90 ? -12.394 -0.522 10.204 1.00 70.56 90 GLY A N 1
ATOM 746 C CA . GLY A 1 90 ? -12.554 -1.286 11.450 1.00 70.56 90 GLY A CA 1
ATOM 747 C C . GLY A 1 90 ? -11.945 -0.646 12.712 1.00 70.56 90 GLY A C 1
ATOM 748 O O . GLY A 1 90 ? -11.442 0.477 12.679 1.00 70.56 90 GLY A O 1
ATOM 749 N N . PRO A 1 91 ? -12.049 -1.324 13.872 1.00 72.62 91 PRO A N 1
ATOM 750 C CA . PRO A 1 91 ? -11.471 -0.844 15.128 1.00 72.62 91 PRO A CA 1
ATOM 751 C C . PRO A 1 91 ? -9.939 -1.031 15.152 1.00 72.62 91 PRO A C 1
ATOM 753 O O . PRO A 1 91 ? -9.404 -1.841 14.400 1.00 72.62 91 PRO A O 1
ATOM 756 N N . ASN A 1 92 ? -9.245 -0.339 16.067 1.00 84.50 92 ASN A N 1
ATOM 757 C CA . ASN A 1 92 ? -7.777 -0.359 16.255 1.00 84.50 92 ASN A CA 1
ATOM 758 C C . ASN A 1 92 ? -6.943 0.335 15.163 1.00 84.50 92 ASN A C 1
ATOM 760 O O . ASN A 1 92 ? -5.998 -0.245 14.622 1.00 84.50 92 ASN A O 1
ATOM 764 N N . CYS A 1 93 ? -7.231 1.611 14.908 1.00 88.75 93 CYS A N 1
ATOM 765 C CA . CYS A 1 93 ? -6.413 2.452 14.035 1.00 88.75 93 CYS A CA 1
ATOM 766 C C . CYS A 1 93 ? -4.929 2.457 14.445 1.00 88.75 93 CYS A C 1
ATOM 768 O O . CYS A 1 93 ? -4.072 2.249 13.594 1.00 88.75 93 CYS A O 1
ATOM 770 N N . GLU A 1 94 ? -4.601 2.618 15.736 1.00 89.88 94 GLU A N 1
ATOM 771 C CA . GLU A 1 94 ? -3.202 2.739 16.175 1.00 89.88 94 GLU A CA 1
ATOM 772 C C . GLU A 1 94 ? -2.386 1.475 15.876 1.00 89.88 94 GLU A C 1
ATOM 774 O O . GLU A 1 94 ? -1.258 1.555 15.387 1.00 89.88 94 GLU A O 1
ATOM 779 N N . ASN A 1 95 ? -2.968 0.300 16.135 1.00 91.19 95 ASN A N 1
ATOM 780 C CA . ASN A 1 95 ? -2.324 -0.978 15.837 1.00 91.19 95 ASN A CA 1
ATOM 781 C C . ASN A 1 95 ? -2.142 -1.151 14.322 1.00 91.19 95 ASN A C 1
ATOM 783 O O . ASN A 1 95 ? -1.063 -1.513 13.864 1.00 91.19 95 ASN A O 1
ATOM 787 N N . LYS A 1 96 ? -3.166 -0.816 13.529 1.00 92.38 96 LYS A N 1
ATOM 788 C CA . LYS A 1 96 ? -3.087 -0.886 12.067 1.00 92.38 96 LYS A CA 1
ATOM 789 C C . LYS A 1 96 ? -2.026 0.047 11.492 1.00 92.38 96 LYS A C 1
ATOM 791 O O . LYS A 1 96 ? -1.296 -0.376 10.603 1.00 92.38 96 LYS A O 1
ATOM 796 N N . THR A 1 97 ? -1.893 1.264 12.016 1.00 93.12 97 THR A N 1
ATOM 797 C CA . THR A 1 97 ? -0.820 2.191 11.629 1.00 93.12 97 THR A CA 1
ATOM 798 C C . THR A 1 97 ? 0.551 1.591 11.914 1.00 93.12 97 THR A C 1
ATOM 800 O O . THR A 1 97 ? 1.404 1.573 11.032 1.00 93.12 97 THR A O 1
ATOM 803 N N . LYS A 1 98 ? 0.755 1.045 13.119 1.00 93.00 98 LYS A N 1
ATOM 804 C CA . LYS A 1 98 ? 2.023 0.404 13.488 1.00 93.00 98 LYS A CA 1
ATOM 805 C C . LYS A 1 98 ? 2.340 -0.782 12.576 1.00 93.00 98 LYS A C 1
ATOM 807 O O . LYS A 1 98 ? 3.447 -0.884 12.061 1.00 93.00 98 LYS A O 1
ATOM 812 N N . LEU A 1 99 ? 1.352 -1.640 12.338 1.00 93.38 99 LEU A N 1
ATOM 813 C CA . LEU A 1 99 ? 1.525 -2.813 11.496 1.00 93.38 99 LEU A CA 1
ATOM 814 C C . LEU A 1 99 ? 1.799 -2.432 10.035 1.00 93.38 99 LEU A C 1
ATOM 816 O O . LEU A 1 99 ? 2.587 -3.094 9.376 1.00 93.38 99 LEU A O 1
ATOM 820 N N . TRP A 1 100 ? 1.193 -1.357 9.527 1.00 95.19 100 TRP A N 1
ATOM 821 C CA . TRP A 1 100 ? 1.501 -0.837 8.195 1.00 95.19 100 TRP A CA 1
ATOM 822 C C . TRP A 1 100 ? 2.970 -0.415 8.070 1.00 95.19 100 TRP A C 1
ATOM 824 O O . TRP A 1 100 ? 3.632 -0.809 7.111 1.00 95.19 100 TRP A O 1
ATOM 834 N N . GLU A 1 101 ? 3.488 0.346 9.038 1.00 94.50 101 GLU A N 1
ATOM 835 C CA . GLU A 1 101 ? 4.895 0.772 9.038 1.00 94.50 101 GLU A CA 1
ATOM 836 C C . GLU A 1 101 ? 5.847 -0.429 9.105 1.00 94.50 101 GLU A C 1
ATOM 838 O O . GLU A 1 101 ? 6.774 -0.511 8.310 1.00 94.50 101 GLU A O 1
ATOM 843 N N . GLU A 1 102 ? 5.580 -1.393 9.989 1.00 94.25 102 GLU A N 1
ATOM 844 C CA . GLU A 1 102 ? 6.429 -2.582 10.164 1.00 94.25 102 GLU A CA 1
ATOM 845 C C . GLU A 1 102 ? 6.359 -3.565 8.988 1.00 94.25 102 GLU A C 1
ATOM 847 O O . GLU A 1 102 ? 7.228 -4.420 8.857 1.00 94.25 102 GLU A O 1
ATOM 852 N N . LYS A 1 103 ? 5.297 -3.531 8.173 1.00 94.50 103 LYS A N 1
ATOM 853 C CA . LYS A 1 103 ? 5.044 -4.572 7.162 1.00 94.50 103 LYS A CA 1
ATOM 854 C C . LYS A 1 103 ? 5.048 -4.085 5.728 1.00 94.50 103 LYS A C 1
ATOM 856 O O . LYS A 1 103 ? 5.538 -4.809 4.877 1.00 94.50 103 LYS A O 1
ATOM 861 N N . ILE A 1 104 ? 4.466 -2.927 5.431 1.00 95.81 104 ILE A N 1
ATOM 862 C CA . ILE A 1 104 ? 4.352 -2.426 4.054 1.00 95.81 104 ILE A CA 1
ATOM 863 C C . ILE A 1 104 ? 5.458 -1.430 3.747 1.00 95.81 104 ILE A C 1
ATOM 865 O O . ILE A 1 104 ? 6.071 -1.508 2.685 1.00 95.81 104 ILE A O 1
ATOM 869 N N . GLU A 1 105 ? 5.747 -0.515 4.670 1.00 95.56 105 GLU A N 1
ATOM 870 C CA . GLU A 1 105 ? 6.788 0.488 4.435 1.00 95.56 105 GLU A CA 1
ATOM 871 C C . GLU A 1 105 ? 8.187 -0.142 4.375 1.00 95.56 105 GLU A C 1
ATOM 873 O O . GLU A 1 105 ? 9.016 0.300 3.583 1.00 95.56 105 GLU A O 1
ATOM 878 N N . GLU A 1 106 ? 8.431 -1.222 5.125 1.00 94.81 106 GLU A N 1
ATOM 879 C CA . GLU A 1 106 ? 9.680 -1.996 5.043 1.00 94.81 106 GLU A CA 1
ATOM 880 C C . GLU A 1 106 ? 9.883 -2.694 3.683 1.00 94.81 106 GLU A C 1
ATOM 882 O O . GLU A 1 106 ? 11.018 -2.993 3.316 1.00 94.81 106 GLU A O 1
ATOM 887 N N . LEU A 1 107 ? 8.819 -2.919 2.900 1.00 95.38 107 LEU A N 1
ATOM 888 C CA . LEU A 1 107 ? 8.907 -3.571 1.585 1.00 95.38 107 LEU A CA 1
ATOM 889 C C . LEU A 1 107 ? 9.319 -2.624 0.457 1.00 95.38 107 LEU A C 1
ATOM 891 O O . LEU A 1 107 ? 9.787 -3.096 -0.579 1.00 95.38 107 LEU A O 1
ATOM 895 N N . TRP A 1 108 ? 9.138 -1.312 0.625 1.00 95.88 108 TRP A N 1
ATOM 896 C CA . TRP A 1 108 ? 9.298 -0.340 -0.460 1.00 95.88 108 TRP A CA 1
ATOM 897 C C . TRP A 1 108 ? 10.694 -0.389 -1.094 1.00 95.88 108 TRP A C 1
ATOM 899 O O . TRP A 1 108 ? 10.832 -0.661 -2.289 1.00 95.88 108 TRP A O 1
ATOM 909 N N . ASP A 1 109 ? 11.736 -0.181 -0.286 1.00 94.19 109 ASP A N 1
ATOM 910 C CA . ASP A 1 109 ? 13.114 -0.134 -0.777 1.00 94.19 109 ASP A CA 1
ATOM 911 C C . ASP A 1 109 ? 13.603 -1.488 -1.313 1.00 94.19 109 ASP A C 1
ATOM 913 O O . ASP A 1 109 ? 14.187 -1.504 -2.403 1.00 94.19 109 ASP A O 1
ATOM 917 N N . PRO A 1 110 ? 13.395 -2.627 -0.614 1.00 94.38 110 PRO A N 1
ATOM 918 C CA . PRO A 1 110 ? 13.787 -3.929 -1.142 1.00 94.38 110 PRO A CA 1
ATOM 919 C C . PRO A 1 110 ? 13.133 -4.240 -2.490 1.00 94.38 110 PRO A C 1
ATOM 921 O O . PRO A 1 110 ? 13.830 -4.637 -3.420 1.00 94.38 110 PRO A O 1
ATOM 924 N N . LEU A 1 111 ? 11.825 -4.003 -2.644 1.00 94.44 111 LEU A N 1
ATOM 925 C CA . LEU A 1 111 ? 11.118 -4.318 -3.889 1.00 94.44 111 LEU A CA 1
ATOM 926 C C . LEU A 1 111 ? 11.608 -3.483 -5.077 1.00 94.44 111 LEU A C 1
ATOM 928 O O . LEU A 1 111 ? 11.721 -4.016 -6.185 1.00 94.44 111 LEU A O 1
ATOM 932 N N . ILE A 1 112 ? 11.913 -2.201 -4.855 1.00 93.88 112 ILE A N 1
ATOM 933 C CA . ILE A 1 112 ? 12.476 -1.327 -5.891 1.00 93.88 112 ILE A CA 1
ATOM 934 C C . ILE A 1 112 ? 13.871 -1.807 -6.284 1.00 93.88 112 ILE A C 1
ATOM 936 O O . ILE A 1 112 ? 14.122 -1.999 -7.472 1.00 93.88 112 ILE A O 1
ATOM 940 N N . LYS A 1 113 ? 14.752 -2.063 -5.308 1.00 92.88 113 LYS A N 1
ATOM 941 C CA . LYS A 1 113 ? 16.130 -2.523 -5.558 1.00 92.88 113 LYS A CA 1
ATOM 942 C C . LYS A 1 113 ? 16.177 -3.866 -6.284 1.00 92.88 113 LYS A C 1
ATOM 944 O O . LYS A 1 113 ? 17.034 -4.065 -7.138 1.00 92.88 113 LYS A O 1
ATOM 949 N N . LEU A 1 114 ? 15.244 -4.767 -5.973 1.00 91.25 114 LEU A N 1
ATOM 950 C CA . LEU A 1 114 ? 15.103 -6.055 -6.655 1.00 91.25 114 LEU A CA 1
ATOM 951 C C . LEU A 1 114 ? 14.641 -5.909 -8.108 1.00 91.25 114 LEU A C 1
ATOM 953 O O . LEU A 1 114 ? 14.986 -6.725 -8.955 1.00 91.25 114 LEU A O 1
ATOM 957 N N . ALA A 1 115 ? 13.809 -4.910 -8.410 1.00 90.19 115 ALA A N 1
ATOM 958 C CA . ALA A 1 115 ? 13.330 -4.684 -9.770 1.00 90.19 115 ALA A CA 1
ATOM 959 C C . ALA A 1 115 ? 14.320 -3.870 -10.616 1.00 90.19 115 ALA A C 1
ATOM 961 O O . ALA A 1 115 ? 14.415 -4.087 -11.822 1.00 90.19 115 ALA A O 1
ATOM 962 N N . TYR A 1 116 ? 15.055 -2.943 -9.998 1.00 89.06 116 TYR A N 1
ATOM 963 C CA . TYR A 1 116 ? 15.829 -1.942 -10.714 1.00 89.06 116 TYR A CA 1
ATOM 964 C C . TYR A 1 116 ? 17.104 -1.527 -9.983 1.00 89.06 116 TYR A C 1
ATOM 966 O O . TYR A 1 116 ? 17.083 -1.147 -8.817 1.00 89.06 116 TYR A O 1
ATOM 974 N N . VAL A 1 117 ? 18.208 -1.468 -10.732 1.00 83.62 117 VAL A N 1
ATOM 975 C CA . VAL A 1 117 ? 19.494 -0.955 -10.228 1.00 83.62 117 VAL A CA 1
ATOM 976 C C . VAL A 1 117 ? 19.536 0.581 -10.231 1.00 83.62 117 VAL A C 1
ATOM 978 O O . VAL A 1 117 ? 20.094 1.180 -9.318 1.00 83.62 117 VAL A O 1
ATOM 981 N N . ASN A 1 118 ? 18.930 1.222 -11.242 1.00 83.00 118 ASN A N 1
ATOM 982 C CA . ASN A 1 118 ? 19.057 2.668 -11.492 1.00 83.00 118 ASN A CA 1
ATOM 983 C C . ASN A 1 118 ? 17.739 3.456 -11.378 1.00 83.00 118 ASN A C 1
ATOM 985 O O . ASN A 1 118 ? 17.754 4.680 -11.494 1.00 83.00 118 ASN A O 1
ATOM 989 N N . PHE A 1 119 ? 16.598 2.787 -11.190 1.00 83.31 119 PHE A N 1
ATOM 990 C CA . PHE A 1 119 ? 15.327 3.474 -10.955 1.00 83.31 119 PHE A CA 1
ATOM 991 C C . PHE A 1 119 ? 15.242 3.850 -9.479 1.00 83.31 119 PHE A C 1
ATOM 993 O O . PHE A 1 119 ? 15.303 2.987 -8.605 1.00 83.31 119 PHE A O 1
ATOM 1000 N N . SER A 1 120 ? 15.098 5.145 -9.215 1.00 86.88 120 SER A N 1
ATOM 1001 C CA . SER A 1 120 ? 14.873 5.664 -7.873 1.00 86.88 120 SER A CA 1
ATOM 1002 C C . SER A 1 120 ? 13.456 6.206 -7.788 1.00 86.88 120 SER A C 1
ATOM 1004 O O . SER A 1 120 ? 13.064 7.063 -8.582 1.00 86.88 120 SER A O 1
ATOM 1006 N N . CYS A 1 121 ? 12.695 5.706 -6.823 1.00 93.44 121 CYS A N 1
ATOM 1007 C CA . CYS A 1 121 ? 11.394 6.246 -6.477 1.00 93.44 121 CYS A CA 1
ATOM 1008 C C . CYS A 1 121 ? 11.338 6.458 -4.967 1.00 93.44 121 CYS A C 1
ATOM 1010 O O . CYS A 1 121 ? 11.265 5.506 -4.189 1.00 93.44 121 CYS A O 1
ATOM 1012 N N . GLU A 1 122 ? 11.415 7.720 -4.554 1.00 94.50 122 GLU A N 1
ATOM 1013 C CA . GLU A 1 122 ? 11.394 8.092 -3.144 1.00 94.50 122 GLU A CA 1
ATOM 1014 C C . GLU A 1 122 ? 9.987 7.914 -2.559 1.00 94.50 122 GLU A C 1
ATOM 1016 O O . GLU A 1 122 ? 8.975 8.273 -3.174 1.00 94.50 122 GLU A O 1
ATOM 1021 N N . ARG A 1 123 ? 9.919 7.337 -1.358 1.00 96.12 123 ARG A N 1
ATOM 1022 C CA . ARG A 1 123 ? 8.668 7.116 -0.636 1.00 96.12 123 ARG A CA 1
ATOM 1023 C C . ARG A 1 123 ? 8.195 8.410 0.040 1.00 96.12 123 ARG A C 1
ATOM 1025 O O . ARG A 1 123 ? 8.757 8.842 1.039 1.00 96.12 123 ARG A O 1
ATOM 1032 N N . ASN A 1 124 ? 7.078 8.960 -0.428 1.00 94.94 124 ASN A N 1
ATOM 1033 C CA . ASN A 1 124 ? 6.373 10.102 0.160 1.00 94.94 124 ASN A CA 1
ATOM 1034 C C . ASN A 1 124 ? 5.257 9.640 1.110 1.00 94.94 124 ASN A C 1
ATOM 1036 O O . ASN A 1 124 ? 4.082 9.558 0.725 1.00 94.94 124 ASN A O 1
ATOM 1040 N N . LYS A 1 125 ? 5.633 9.310 2.350 1.00 92.38 125 LYS A N 1
ATOM 1041 C CA . LYS A 1 125 ? 4.703 8.832 3.386 1.00 92.38 125 LYS A CA 1
ATOM 1042 C C . LYS A 1 125 ? 3.748 9.931 3.854 1.00 92.38 125 LYS A C 1
ATOM 1044 O O . LYS A 1 125 ? 4.145 11.084 4.013 1.00 92.38 125 LYS A O 1
ATOM 1049 N N . ILE A 1 126 ? 2.504 9.557 4.151 1.00 86.56 126 ILE A N 1
ATOM 1050 C CA . ILE A 1 126 ? 1.549 10.424 4.850 1.00 86.56 126 ILE A CA 1
ATOM 1051 C C . ILE A 1 126 ? 1.407 9.915 6.282 1.00 86.56 126 ILE A C 1
ATOM 1053 O O . ILE A 1 126 ? 1.093 8.749 6.506 1.00 86.56 126 ILE A O 1
ATOM 1057 N N . VAL A 1 127 ? 1.614 10.797 7.260 1.00 81.44 127 VAL A N 1
ATOM 1058 C CA . VAL A 1 127 ? 1.381 10.462 8.668 1.00 81.44 127 VAL A CA 1
ATOM 1059 C C . VAL A 1 127 ? -0.121 10.424 8.919 1.00 81.44 127 VAL A C 1
ATOM 1061 O O . VAL A 1 127 ? -0.808 11.439 8.780 1.00 81.44 127 VAL A O 1
ATOM 1064 N N . TYR A 1 128 ? -0.634 9.253 9.292 1.00 78.25 128 TYR A N 1
ATOM 1065 C CA . TYR A 1 128 ? -2.046 9.084 9.600 1.00 78.25 128 TYR A CA 1
ATOM 1066 C C . TYR A 1 128 ? -2.313 9.211 11.100 1.00 78.25 128 TYR A C 1
ATOM 1068 O O . TYR A 1 128 ? -1.851 8.401 11.905 1.00 78.25 128 TYR A O 1
ATOM 1076 N N . ASN A 1 129 ? -3.100 10.220 11.473 1.00 80.12 129 ASN A N 1
ATOM 1077 C CA . ASN A 1 129 ? -3.482 10.457 12.859 1.00 80.12 129 ASN A CA 1
ATOM 1078 C C . ASN A 1 129 ? -4.797 9.739 13.176 1.00 80.12 129 ASN A C 1
ATOM 1080 O O . ASN A 1 129 ? -5.841 10.059 12.610 1.00 80.12 129 ASN A O 1
ATOM 1084 N N . CYS A 1 130 ? -4.756 8.822 14.142 1.00 78.12 130 CYS A N 1
ATOM 1085 C CA . CYS A 1 130 ? -5.894 8.026 14.618 1.00 78.12 130 CYS A CA 1
ATOM 1086 C C . CYS A 1 130 ? -6.895 8.803 15.488 1.00 78.12 130 CYS A C 1
ATOM 1088 O O . CYS A 1 130 ? -7.530 8.268 16.396 1.00 78.12 130 CYS A O 1
ATOM 1090 N N . SER A 1 131 ? -7.062 10.093 15.216 1.00 71.06 131 SER A N 1
ATOM 1091 C CA . SER A 1 131 ? -8.039 10.924 15.897 1.00 71.06 131 SER A CA 1
ATOM 1092 C C . SER A 1 131 ? -9.436 10.494 15.463 1.00 71.06 131 SER A C 1
ATOM 1094 O O . SER A 1 131 ? -9.857 10.772 14.341 1.00 71.06 131 SER A O 1
ATOM 1096 N N . ILE A 1 132 ? -10.202 9.857 16.353 1.00 60.06 132 ILE A N 1
ATOM 1097 C CA . ILE A 1 132 ? -11.655 9.764 16.161 1.00 60.06 132 ILE A CA 1
ATOM 1098 C C . ILE A 1 132 ? -12.162 11.197 15.975 1.00 60.06 132 ILE A C 1
ATOM 1100 O O . ILE A 1 132 ? -11.939 12.026 16.865 1.00 60.06 132 ILE A O 1
ATOM 1104 N N . SER A 1 133 ? -12.828 11.478 14.848 1.00 61.88 133 SER A N 1
ATOM 1105 C CA . SER A 1 133 ? -13.409 12.797 14.591 1.00 61.88 133 SER A CA 1
ATOM 1106 C C . SER A 1 133 ? -14.214 13.244 15.814 1.00 61.88 133 SER A C 1
ATOM 1108 O O . SER A 1 133 ? -15.123 12.544 16.271 1.00 61.88 133 SER A O 1
ATOM 1110 N N . SER A 1 134 ? -13.843 14.401 16.368 1.00 59.97 134 SER A N 1
ATOM 1111 C CA . SER A 1 134 ? -14.534 15.021 17.505 1.00 59.97 134 SER A CA 1
ATOM 1112 C C . SER A 1 134 ? -16.031 15.181 17.216 1.00 59.97 134 SER A C 1
ATOM 1114 O O . SER A 1 134 ? -16.866 14.972 18.094 1.00 59.97 134 SER A O 1
ATOM 1116 N N . GLU A 1 135 ? -16.381 15.438 15.953 1.00 62.06 135 GLU A N 1
ATOM 1117 C CA . GLU A 1 135 ? -17.764 15.545 15.494 1.00 62.06 135 GLU A CA 1
ATOM 1118 C C . GLU A 1 135 ? -18.530 14.234 15.702 1.00 62.06 135 GLU A C 1
ATOM 1120 O O . GLU A 1 135 ? -19.621 14.255 16.261 1.00 62.06 135 GLU A O 1
ATOM 1125 N N . LEU A 1 136 ? -17.934 13.081 15.379 1.00 69.75 136 LEU A N 1
ATOM 1126 C CA . LEU A 1 136 ? -18.580 11.775 15.552 1.00 69.75 136 LEU A CA 1
ATOM 1127 C C . LEU A 1 136 ? -18.805 11.433 17.034 1.00 69.75 136 LEU A C 1
ATOM 1129 O O . LEU A 1 136 ? -19.862 10.918 17.403 1.00 69.75 136 LEU A O 1
ATOM 1133 N N . LYS A 1 137 ? -17.829 11.751 17.897 1.00 71.50 137 LYS A N 1
ATOM 1134 C CA . LYS A 1 137 ? -17.946 11.576 19.357 1.00 71.50 137 LYS A CA 1
ATOM 1135 C C . LYS A 1 137 ? -19.074 12.426 19.929 1.00 71.50 137 LYS A C 1
ATOM 1137 O O . LYS A 1 137 ? -19.890 11.926 20.705 1.00 71.50 137 LYS A O 1
ATOM 1142 N N . ASN A 1 138 ? -19.135 13.689 19.520 1.00 76.75 138 ASN A N 1
ATOM 1143 C CA . ASN A 1 138 ? -20.151 14.620 19.987 1.00 76.75 138 ASN A CA 1
ATOM 1144 C C . ASN A 1 138 ? -21.538 14.216 19.480 1.00 76.75 138 ASN A C 1
ATOM 1146 O O . ASN A 1 138 ? -22.470 14.159 20.275 1.00 76.75 138 ASN A O 1
ATOM 1150 N N . THR A 1 139 ? -21.678 13.840 18.206 1.00 78.44 139 THR A N 1
ATOM 1151 C CA . THR A 1 139 ? -22.953 13.377 17.642 1.00 78.44 139 THR A CA 1
ATOM 1152 C C . THR A 1 139 ? -23.455 12.109 18.328 1.00 78.44 139 THR A C 1
ATOM 1154 O O . THR A 1 139 ? -24.615 12.071 18.728 1.00 78.44 139 THR A O 1
ATOM 1157 N N . LEU A 1 140 ? -22.604 11.098 18.542 1.00 82.75 140 LEU A N 1
ATOM 1158 C CA . LEU A 1 140 ? -23.006 9.879 19.254 1.00 82.75 140 LEU A CA 1
ATOM 1159 C C . LEU A 1 140 ? -23.428 10.184 20.695 1.00 82.75 140 LEU A C 1
ATOM 1161 O O . LEU A 1 140 ? -24.482 9.728 21.130 1.00 82.75 140 LEU A O 1
ATOM 1165 N N . SER A 1 141 ? -22.657 11.001 21.416 1.00 88.19 141 SER A N 1
ATOM 1166 C CA . SER A 1 141 ? -22.980 11.419 22.786 1.00 88.19 141 SER A CA 1
ATOM 1167 C C . SER A 1 141 ? -24.317 12.171 22.866 1.00 88.19 141 SER A C 1
ATOM 1169 O O . SER A 1 141 ? -25.176 11.856 23.694 1.00 88.19 141 SER A O 1
ATOM 1171 N N . VAL A 1 142 ? -24.551 13.115 21.951 1.00 90.31 142 VAL A N 1
ATOM 1172 C CA . VAL A 1 142 ? -25.816 13.858 21.864 1.00 90.31 142 VAL A CA 1
ATOM 1173 C C . VAL A 1 142 ? -26.977 12.918 21.520 1.00 90.31 142 VAL A C 1
ATOM 1175 O O . VAL A 1 142 ? -28.020 12.970 22.165 1.00 90.31 142 VAL A O 1
ATOM 1178 N N . CYS A 1 143 ? -26.804 11.996 20.573 1.00 91.44 143 CYS A N 1
ATOM 1179 C CA . CYS A 1 143 ? -27.836 11.015 20.240 1.00 91.44 143 CYS A CA 1
ATOM 1180 C C . CYS A 1 143 ? -28.173 10.098 21.424 1.00 91.44 143 CYS A C 1
ATOM 1182 O O . CYS A 1 143 ? -29.352 9.877 21.697 1.00 91.44 143 CYS A O 1
ATOM 1184 N N . PHE A 1 144 ? -27.172 9.598 22.156 1.00 92.12 144 PHE A N 1
ATOM 1185 C CA . PHE A 1 144 ? -27.397 8.748 23.328 1.00 92.12 144 PHE A CA 1
ATOM 1186 C C . PHE A 1 144 ? -28.064 9.500 24.482 1.00 92.12 144 PHE A C 1
ATOM 1188 O O . PHE A 1 144 ? -28.964 8.954 25.121 1.00 92.12 144 PHE A O 1
ATOM 1195 N N . THR A 1 145 ? -27.681 10.755 24.734 1.00 93.94 145 THR A N 1
ATOM 1196 C CA . THR A 1 145 ? -28.325 11.582 25.769 1.00 93.94 145 THR A CA 1
ATOM 1197 C C . THR A 1 145 ? -29.778 11.895 25.416 1.00 93.94 145 THR A C 1
ATOM 1199 O O . THR A 1 145 ? -30.654 11.728 26.266 1.00 93.94 145 THR A O 1
ATOM 1202 N N . LEU A 1 146 ? -30.070 12.250 24.160 1.00 94.19 146 LEU A N 1
ATOM 1203 C CA . LEU A 1 146 ? -31.440 12.473 23.690 1.00 94.19 146 LEU A CA 1
ATOM 1204 C C . LEU A 1 146 ? -32.290 11.197 23.747 1.00 94.19 146 LEU A C 1
ATOM 1206 O O . LEU A 1 146 ? -33.424 11.254 24.219 1.00 94.19 146 LEU A O 1
ATOM 1210 N N . LEU A 1 147 ? -31.748 10.043 23.339 1.00 95.00 147 LEU A N 1
ATOM 1211 C CA . LEU A 1 147 ? -32.427 8.747 23.471 1.00 95.00 147 LEU A CA 1
ATOM 1212 C C . LEU A 1 147 ? -32.716 8.404 24.934 1.00 95.00 147 LEU A C 1
ATOM 1214 O O . LEU A 1 147 ? -33.826 7.987 25.254 1.00 95.00 147 LEU A O 1
ATOM 1218 N N . GLY A 1 148 ? -31.751 8.616 25.830 1.00 94.25 148 GLY A N 1
ATOM 1219 C CA . GLY A 1 148 ? -31.928 8.392 27.263 1.00 94.25 148 GLY A CA 1
ATOM 1220 C C . GLY A 1 148 ? -33.038 9.265 27.848 1.00 94.25 148 GLY A C 1
ATOM 1221 O O . GLY A 1 148 ? -33.944 8.754 28.504 1.00 94.25 148 GLY A O 1
ATOM 1222 N N . ILE A 1 149 ? -33.026 10.568 27.551 1.00 94.56 149 ILE A N 1
ATOM 1223 C CA . ILE A 1 149 ? -34.071 11.506 27.988 1.00 94.56 149 ILE A CA 1
ATOM 1224 C C . ILE A 1 149 ? -35.431 11.104 27.411 1.00 94.56 149 ILE A C 1
ATOM 1226 O O . ILE A 1 149 ? -36.429 11.102 28.134 1.00 94.56 149 ILE A O 1
ATOM 1230 N N . PHE A 1 150 ? -35.487 10.723 26.135 1.00 94.25 150 PHE A N 1
ATOM 1231 C CA . PHE A 1 150 ? -36.719 10.272 25.496 1.00 94.25 150 PHE A CA 1
ATOM 1232 C C . PHE A 1 150 ? -37.281 9.017 26.174 1.00 94.25 150 PHE A C 1
ATOM 1234 O O . PHE A 1 150 ? -38.452 8.991 26.531 1.00 94.25 150 PHE A O 1
ATOM 1241 N N . LEU A 1 151 ? -36.456 8.002 26.439 1.00 92.94 151 LEU A N 1
ATOM 1242 C CA . LEU A 1 151 ? -36.893 6.779 27.120 1.00 92.94 151 LEU A CA 1
ATOM 1243 C C . LEU A 1 151 ? -37.359 7.049 28.555 1.00 92.94 151 LEU A C 1
ATOM 1245 O O . LEU A 1 151 ? -38.390 6.527 28.977 1.00 92.94 151 LEU A O 1
ATOM 1249 N N . ILE A 1 152 ? -36.635 7.893 29.293 1.00 91.06 152 ILE A N 1
ATOM 1250 C CA . ILE A 1 152 ? -36.987 8.278 30.662 1.00 91.06 152 ILE A CA 1
ATOM 1251 C C . ILE A 1 152 ? -38.316 9.041 30.678 1.00 91.06 152 ILE A C 1
ATOM 1253 O O . ILE A 1 152 ? -39.218 8.695 31.441 1.00 91.06 152 ILE A O 1
ATOM 1257 N N . THR A 1 153 ? -38.476 10.045 29.814 1.00 87.56 153 THR A N 1
ATOM 1258 C CA . THR A 1 153 ? -39.728 10.809 29.703 1.00 87.56 153 THR A CA 1
ATOM 1259 C C . THR A 1 153 ? -40.886 9.918 29.277 1.00 87.56 153 THR A C 1
ATOM 1261 O O . THR A 1 153 ? -41.943 9.987 29.895 1.00 87.56 153 THR A O 1
ATOM 1264 N N . PHE A 1 154 ? -40.695 9.015 28.312 1.00 85.94 154 PHE A N 1
ATOM 1265 C CA . PHE A 1 154 ? -41.721 8.053 27.913 1.00 85.94 154 PHE A CA 1
ATOM 1266 C C . PHE A 1 154 ? -42.097 7.106 29.057 1.00 85.94 154 PHE A C 1
ATOM 1268 O O . PHE A 1 154 ? -43.275 6.827 29.251 1.00 85.94 154 PHE A O 1
ATOM 1275 N N . PHE A 1 155 ? -41.129 6.655 29.861 1.00 85.88 155 PHE A N 1
ATOM 1276 C CA . PHE A 1 155 ? -41.377 5.813 31.033 1.00 85.88 155 PHE A CA 1
ATOM 1277 C C . PHE A 1 155 ? -42.153 6.554 32.131 1.00 85.88 155 PHE A C 1
ATOM 1279 O O . PHE A 1 155 ? -43.117 6.015 32.676 1.00 85.88 155 PHE A O 1
ATOM 1286 N N . PHE A 1 156 ? -41.783 7.802 32.435 1.00 81.44 156 PHE A N 1
ATOM 1287 C CA . PHE A 1 156 ? -42.508 8.635 33.398 1.00 81.44 156 PHE A CA 1
ATOM 1288 C C . PHE A 1 156 ? -43.910 8.989 32.901 1.00 81.44 156 PHE A C 1
ATOM 1290 O O . PHE A 1 156 ? -44.871 8.858 33.655 1.00 81.44 156 PHE A O 1
ATOM 1297 N N . LEU A 1 157 ? -44.057 9.361 31.628 1.00 78.56 157 LEU A N 1
ATOM 1298 C CA . LEU A 1 157 ? -45.364 9.579 31.016 1.00 78.56 157 LEU A CA 1
ATOM 1299 C C . LEU A 1 157 ? -46.182 8.286 31.026 1.00 78.56 157 LEU A C 1
ATOM 1301 O O . LEU A 1 157 ? -47.341 8.323 31.396 1.00 78.56 157 LEU A O 1
ATOM 1305 N N . TYR A 1 158 ? -45.614 7.125 30.722 1.00 73.19 158 TYR A N 1
ATOM 1306 C CA . TYR A 1 158 ? -46.342 5.857 30.797 1.00 73.19 158 TYR A CA 1
ATOM 1307 C C . TYR A 1 158 ? -46.810 5.529 32.226 1.00 73.19 158 TYR A C 1
ATOM 1309 O O . TYR A 1 158 ? -47.959 5.144 32.427 1.00 73.19 158 TYR A O 1
ATOM 1317 N N . LYS A 1 159 ? -45.946 5.725 33.229 1.00 71.56 159 LYS A N 1
ATOM 1318 C CA . LYS A 1 159 ? -46.227 5.396 34.635 1.00 71.56 159 LYS A CA 1
ATOM 1319 C C . LYS A 1 159 ? -47.179 6.381 35.323 1.00 71.56 159 LYS A C 1
ATOM 1321 O O . LYS A 1 159 ? -47.929 5.971 36.204 1.00 71.56 159 LYS A O 1
ATOM 1326 N N . PHE A 1 160 ? -47.143 7.660 34.944 1.00 62.59 160 PHE A N 1
ATOM 1327 C CA . PHE A 1 160 ? -47.904 8.734 35.598 1.00 62.59 160 PHE A CA 1
ATOM 1328 C C . PHE A 1 160 ? -49.017 9.336 34.737 1.00 62.59 160 PHE A C 1
ATOM 1330 O O . PHE A 1 160 ? -49.771 10.184 35.211 1.00 62.59 160 PHE A O 1
ATOM 1337 N N . SER A 1 161 ? -49.167 8.912 33.484 1.00 58.97 161 SER A N 1
ATOM 1338 C CA . SER A 1 161 ? -50.267 9.379 32.650 1.00 58.97 161 SER A CA 1
ATOM 1339 C C . SER A 1 161 ? -51.559 8.616 32.961 1.00 58.97 161 SER A C 1
ATOM 1341 O O . SER A 1 161 ? -51.551 7.383 33.032 1.00 58.97 161 SER A O 1
ATOM 1343 N N . PRO A 1 162 ? -52.723 9.298 33.008 1.00 56.16 162 PRO A N 1
ATOM 1344 C CA . PRO A 1 162 ? -54.032 8.640 33.015 1.00 56.16 162 PRO A CA 1
ATOM 1345 C C . PRO A 1 162 ? -54.285 7.837 31.724 1.00 56.16 162 PRO A C 1
ATOM 1347 O O . PRO A 1 162 ? -55.331 7.199 31.588 1.00 56.16 162 PRO A O 1
ATOM 1350 N N . PHE A 1 163 ? -53.345 7.854 30.768 1.00 54.69 163 PHE A N 1
ATOM 1351 C CA . PHE A 1 163 ? -53.353 7.000 29.590 1.00 54.69 163 PHE A CA 1
ATOM 1352 C C . PHE A 1 163 ? -53.223 5.511 29.898 1.00 54.69 163 PHE A C 1
ATOM 1354 O O . PHE A 1 163 ? -53.849 4.758 29.172 1.00 54.69 163 PHE A O 1
ATOM 1361 N N . GLY A 1 164 ? -52.535 5.065 30.957 1.00 58.84 164 GLY A N 1
ATOM 1362 C CA . GLY A 1 164 ? -52.542 3.636 31.324 1.00 58.84 164 GLY A CA 1
ATOM 1363 C C . GLY A 1 164 ? -53.969 3.143 31.599 1.00 58.84 164 GLY A C 1
ATOM 1364 O O . GLY A 1 164 ? -54.493 2.277 30.904 1.00 58.84 164 GLY A O 1
ATOM 1365 N N . HIS A 1 165 ? -54.669 3.840 32.500 1.00 59.62 165 HIS A N 1
ATOM 1366 C CA . HIS A 1 165 ? -56.087 3.608 32.791 1.00 59.62 165 HIS A CA 1
ATOM 1367 C C . HIS A 1 165 ? -56.994 3.794 31.557 1.00 59.62 165 HIS A C 1
ATOM 1369 O O . HIS A 1 165 ? -57.952 3.044 31.375 1.00 59.62 165 HIS A O 1
ATOM 1375 N N . ARG A 1 166 ? -56.736 4.788 30.689 1.00 60.75 166 ARG A N 1
ATOM 1376 C CA . ARG A 1 166 ? -57.540 5.011 29.468 1.00 60.75 166 ARG A CA 1
ATOM 1377 C C . ARG A 1 166 ? -57.289 3.961 28.386 1.00 60.75 166 ARG A C 1
ATOM 1379 O O . ARG A 1 166 ? -58.235 3.615 27.686 1.00 60.75 166 ARG A O 1
ATOM 1386 N N . VAL A 1 167 ? -56.068 3.450 28.249 1.00 65.69 167 VAL A N 1
ATOM 1387 C CA . VAL A 1 167 ? -55.715 2.359 27.331 1.00 65.69 167 VAL A CA 1
ATOM 1388 C C . VAL A 1 167 ? -56.340 1.061 27.825 1.00 65.69 167 VAL A C 1
ATOM 1390 O O . VAL A 1 167 ? -57.028 0.410 27.043 1.00 65.69 1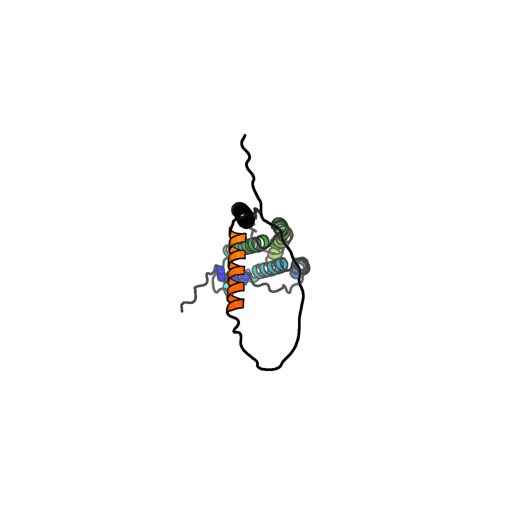67 VAL A O 1
ATOM 1393 N N . ASP A 1 168 ? -56.240 0.752 29.119 1.00 63.94 168 ASP A N 1
ATOM 1394 C CA . ASP A 1 168 ? -56.918 -0.402 29.722 1.00 63.94 168 ASP A CA 1
ATOM 1395 C C . ASP A 1 168 ? -58.439 -0.297 29.595 1.00 63.94 168 ASP A C 1
ATOM 1397 O O . ASP A 1 168 ? -59.111 -1.257 29.220 1.00 63.94 168 ASP A O 1
ATOM 1401 N N . SER A 1 169 ? -59.004 0.888 29.836 1.00 65.44 169 SER A N 1
ATOM 1402 C CA . SER A 1 169 ? -60.432 1.147 29.645 1.00 65.44 169 SER A CA 1
ATOM 1403 C C . SER A 1 169 ? -60.846 0.992 28.175 1.00 65.44 169 SER A C 1
ATOM 1405 O O . SER A 1 169 ? -61.877 0.384 27.889 1.00 65.44 169 SER A O 1
ATOM 1407 N N . CYS A 1 170 ? -60.026 1.452 27.224 1.00 69.12 170 CYS A N 1
ATOM 1408 C CA . CYS A 1 170 ? -60.271 1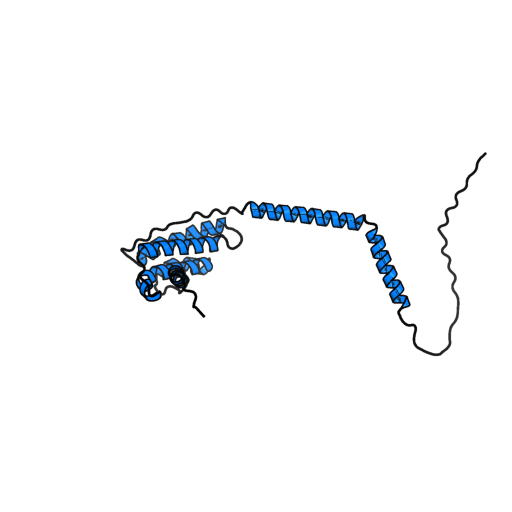.302 25.788 1.00 69.12 170 CYS A CA 1
ATOM 1409 C C . CYS A 1 170 ? -60.185 -0.169 25.338 1.00 69.12 170 CYS A C 1
ATOM 1411 O O . CYS A 1 170 ? -61.071 -0.649 24.626 1.00 69.12 170 CYS A O 1
ATOM 1413 N N . LEU A 1 171 ? -59.182 -0.915 25.812 1.00 69.69 171 LEU A N 1
ATOM 1414 C CA . LEU A 1 171 ? -59.023 -2.350 25.560 1.00 69.69 171 LEU A CA 1
ATOM 1415 C C . LEU A 1 171 ? -60.180 -3.156 26.163 1.00 69.69 171 LEU A C 1
ATOM 1417 O O . LEU A 1 171 ? -60.758 -4.006 25.484 1.00 69.69 171 LEU A O 1
ATOM 1421 N N . ASN A 1 172 ? -60.593 -2.838 27.391 1.00 68.00 172 ASN A N 1
ATOM 1422 C CA . ASN A 1 172 ? -61.741 -3.463 28.047 1.00 68.00 172 ASN A CA 1
ATOM 1423 C C . ASN A 1 172 ? -63.064 -3.135 27.340 1.00 68.00 172 ASN A C 1
ATOM 1425 O O . ASN A 1 172 ? -63.914 -4.015 27.187 1.00 68.00 172 ASN A O 1
ATOM 1429 N N . LYS A 1 173 ? -63.232 -1.905 26.838 1.00 72.12 173 LYS A N 1
ATOM 1430 C CA . LYS A 1 173 ? -64.398 -1.508 26.033 1.00 72.12 173 LYS A CA 1
ATOM 1431 C C . LYS A 1 173 ? -64.447 -2.289 24.716 1.00 72.12 173 LYS A C 1
ATOM 1433 O O . LYS A 1 173 ? -65.504 -2.790 24.344 1.00 72.12 173 LYS A O 1
ATOM 1438 N N . LYS A 1 174 ? -63.297 -2.487 24.063 1.00 66.88 174 LYS A N 1
ATOM 1439 C CA . LYS A 1 174 ? -63.166 -3.295 22.840 1.00 66.88 174 LYS A CA 1
ATOM 1440 C C . LYS A 1 174 ? -63.408 -4.793 23.097 1.00 66.88 174 LYS A C 1
ATOM 1442 O O . LYS A 1 174 ? -64.024 -5.456 22.266 1.00 66.88 174 LYS A O 1
ATOM 1447 N N . LYS A 1 175 ? -63.006 -5.317 24.264 1.00 70.69 175 LYS A N 1
ATOM 1448 C CA . LYS A 1 175 ? -63.266 -6.704 24.701 1.00 70.69 175 LYS A CA 1
ATOM 1449 C C . LYS A 1 175 ? -64.757 -6.966 24.960 1.00 70.69 175 LYS A C 1
ATOM 1451 O O . LYS A 1 175 ? -65.268 -7.978 24.494 1.00 70.69 175 LYS A O 1
ATOM 1456 N N . ARG A 1 176 ? -65.464 -6.030 25.609 1.00 65.44 176 ARG A N 1
ATOM 1457 C CA . ARG A 1 176 ? -66.928 -6.104 25.817 1.00 65.44 176 ARG A CA 1
ATOM 1458 C C . ARG A 1 176 ? -67.709 -6.040 24.505 1.00 65.44 176 ARG A C 1
ATOM 1460 O O . ARG A 1 176 ? -68.626 -6.821 24.300 1.00 65.44 176 ARG A O 1
ATOM 1467 N N . ILE A 1 177 ? -67.311 -5.155 23.590 1.00 65.62 177 ILE A N 1
ATOM 1468 C CA . ILE A 1 177 ? -67.933 -5.060 22.260 1.00 65.62 177 ILE A CA 1
ATOM 1469 C C . ILE A 1 177 ? -67.727 -6.363 21.470 1.00 65.62 177 ILE A C 1
ATOM 1471 O O . ILE A 1 177 ? -68.653 -6.826 20.821 1.00 65.62 177 ILE A O 1
ATOM 1475 N N . LYS A 1 178 ? -66.557 -7.010 21.575 1.00 62.97 178 LYS A N 1
ATOM 1476 C CA . LYS A 1 178 ? -66.305 -8.307 20.926 1.00 62.97 178 LYS A CA 1
ATOM 1477 C C . LYS A 1 178 ? -67.143 -9.448 21.520 1.00 62.97 178 LYS A C 1
ATOM 1479 O O . LYS A 1 178 ? -67.587 -10.293 20.760 1.00 62.97 178 LYS A O 1
ATOM 1484 N N . GLN A 1 179 ? -67.380 -9.464 22.835 1.00 59.16 179 GLN A N 1
ATOM 1485 C CA . GLN A 1 179 ? -68.260 -10.450 23.486 1.00 59.16 179 GLN A CA 1
ATOM 1486 C C . GLN A 1 179 ? -69.730 -10.284 23.072 1.00 59.16 179 GLN A C 1
ATOM 1488 O O . GLN A 1 179 ? -70.411 -11.282 22.892 1.00 59.16 179 GLN A O 1
ATOM 1493 N N . ASN A 1 180 ? -70.181 -9.050 22.831 1.00 58.34 180 ASN A N 1
ATOM 1494 C CA . ASN A 1 180 ? -71.546 -8.758 22.374 1.00 58.34 180 ASN A CA 1
ATOM 1495 C C . ASN A 1 180 ? -71.750 -8.913 20.851 1.00 58.34 180 ASN A C 1
ATOM 1497 O O . ASN A 1 180 ? -72.876 -8.804 20.380 1.00 58.34 180 ASN A O 1
ATOM 1501 N N . ILE A 1 181 ? -70.674 -9.104 20.078 1.00 57.84 181 ILE A N 1
ATOM 1502 C CA . ILE A 1 181 ? -70.703 -9.329 18.617 1.00 57.84 181 ILE A CA 1
ATOM 1503 C C . ILE A 1 181 ? -70.470 -10.814 18.279 1.00 57.84 181 ILE A C 1
ATOM 1505 O O . ILE A 1 181 ? -70.586 -11.203 17.118 1.00 57.84 181 ILE A O 1
ATOM 1509 N N . VAL A 1 182 ? -70.182 -11.674 19.268 1.00 46.94 182 VAL A N 1
ATOM 1510 C CA . VAL A 1 182 ? -70.327 -13.123 19.063 1.00 46.94 182 VAL A CA 1
ATOM 1511 C C . VAL A 1 182 ? -71.820 -13.380 18.843 1.00 46.94 182 VAL A C 1
ATOM 1513 O O . VAL A 1 182 ? -72.601 -13.092 19.749 1.00 46.94 182 VAL A O 1
ATOM 1516 N N . PRO A 1 183 ? -72.241 -13.867 17.663 1.00 45.69 183 PRO A N 1
ATOM 1517 C CA . PRO A 1 183 ? -73.633 -14.206 17.446 1.00 45.69 183 PRO A CA 1
ATOM 1518 C C . PRO A 1 183 ? -73.959 -15.385 18.361 1.00 45.69 183 PRO A C 1
ATOM 1520 O O . PRO A 1 183 ? -73.346 -16.446 18.241 1.00 45.69 183 PRO A O 1
ATOM 1523 N N . GLU A 1 184 ? -74.919 -15.206 19.267 1.00 48.25 184 GLU A N 1
ATOM 1524 C CA . GLU A 1 184 ? -75.728 -16.324 19.739 1.00 48.25 184 GLU A CA 1
ATOM 1525 C C . GLU A 1 184 ? -76.326 -16.985 18.500 1.00 48.25 184 GLU A C 1
ATOM 1527 O O . GLU A 1 184 ? -77.223 -16.430 17.864 1.00 48.25 184 GLU A O 1
ATOM 1532 N N . CYS A 1 185 ? -75.822 -18.155 18.122 1.00 33.31 185 CYS A N 1
ATOM 1533 C CA . CYS A 1 185 ? -76.653 -19.074 17.371 1.00 33.31 185 CYS A CA 1
ATOM 1534 C C . CYS A 1 185 ? -76.182 -20.518 17.459 1.00 33.31 185 CYS A C 1
ATOM 1536 O O . CYS A 1 185 ? -75.009 -20.818 17.237 1.00 33.31 185 CYS A O 1
ATOM 1538 N N . SER A 1 186 ? -77.204 -21.367 17.620 1.00 34.22 186 SER A N 1
ATOM 1539 C CA . SER A 1 186 ? -77.275 -22.813 17.373 1.00 34.22 186 SER A CA 1
ATOM 1540 C C . SER A 1 186 ? -76.809 -23.687 18.561 1.00 34.22 186 SER A C 1
ATOM 1542 O O . SER A 1 186 ? -75.737 -23.455 19.102 1.00 34.22 186 SER A O 1
ATOM 1544 N N . CYS A 1 187 ? -77.573 -24.649 19.098 1.00 30.97 187 CYS A N 1
ATOM 1545 C CA . CYS A 1 187 ? -78.707 -25.424 18.581 1.00 30.97 187 CYS A CA 1
ATOM 1546 C C . CYS A 1 187 ? -79.652 -25.901 19.715 1.00 30.97 187 CYS A C 1
ATOM 1548 O O . CYS A 1 187 ? -79.203 -26.192 20.816 1.00 30.97 187 CYS A O 1
ATOM 1550 N N . GLU A 1 188 ? -80.946 -25.977 19.388 1.00 29.97 188 GLU A N 1
ATOM 1551 C CA . GLU A 1 188 ? -81.921 -27.056 19.659 1.00 29.97 188 GLU A CA 1
ATOM 1552 C C . GLU A 1 188 ? -81.764 -28.048 20.841 1.00 29.97 188 GLU A C 1
ATOM 1554 O O . GLU A 1 188 ? -80.823 -28.828 20.898 1.00 29.97 188 GLU A O 1
ATOM 1559 N N . LEU A 1 189 ? -82.874 -28.143 21.598 1.00 33.38 189 LEU A N 1
ATOM 1560 C CA . LEU A 1 189 ? -83.511 -29.349 22.168 1.00 33.38 189 LEU A CA 1
ATOM 1561 C C . LEU A 1 189 ? -82.836 -30.109 23.336 1.00 33.38 189 LEU A C 1
ATOM 1563 O O . LEU A 1 189 ? -81.664 -30.453 23.311 1.00 33.38 189 LEU A O 1
ATOM 1567 N N . THR A 1 190 ? -83.702 -30.497 24.289 1.00 28.36 190 THR A N 1
ATOM 1568 C CA . THR A 1 190 ? -83.567 -31.460 25.414 1.00 28.36 190 THR A CA 1
ATOM 1569 C C . THR A 1 190 ? -83.077 -30.951 26.789 1.00 28.36 190 THR A C 1
ATOM 1571 O O . THR A 1 190 ? -81.895 -30.870 27.076 1.00 28.36 190 THR A O 1
ATOM 1574 N N . GLU A 1 191 ? -84.057 -30.596 27.637 1.00 31.50 191 GLU A N 1
ATOM 1575 C CA . GLU A 1 191 ? -84.392 -31.250 28.926 1.00 31.50 191 GLU A CA 1
ATOM 1576 C C . GLU A 1 191 ? -83.289 -31.526 29.994 1.00 31.50 191 GLU A C 1
ATOM 1578 O O . GLU A 1 191 ? -82.383 -32.324 29.784 1.00 31.50 191 GLU A O 1
ATOM 1583 N N . GLY A 1 192 ? -83.472 -30.957 31.207 1.00 29.39 192 GLY A N 1
ATOM 1584 C CA . GLY A 1 192 ? -82.752 -31.266 32.474 1.00 29.39 192 GLY A CA 1
ATOM 1585 C C . GLY A 1 192 ? -81.650 -30.248 32.846 1.00 29.39 192 GLY A C 1
ATOM 1586 O O . GLY A 1 192 ? -80.939 -29.788 31.970 1.00 29.39 192 GLY A O 1
ATOM 1587 N N . CYS A 1 193 ? -81.382 -29.810 34.087 1.00 26.23 193 CYS A N 1
ATOM 1588 C CA . CYS A 1 193 ? -81.664 -30.327 35.429 1.00 26.23 193 CYS A CA 1
ATOM 1589 C C . CYS A 1 193 ? -81.357 -29.222 36.495 1.00 26.23 193 CYS A C 1
ATOM 1591 O O . CYS A 1 193 ? -80.333 -28.556 36.399 1.00 26.23 193 CYS A O 1
ATOM 1593 N N . TYR A 1 194 ? -82.259 -29.045 37.468 1.00 31.58 194 TYR A N 1
ATOM 1594 C CA . TYR A 1 194 ? -82.130 -28.636 38.890 1.00 31.58 194 TYR A CA 1
ATOM 1595 C C . TYR A 1 194 ? -80.934 -27.814 39.470 1.00 31.58 194 TYR A C 1
ATOM 1597 O O . TYR A 1 194 ? -79.802 -28.274 39.514 1.00 31.58 194 TYR A O 1
ATOM 1605 N N . ASP A 1 195 ? -81.309 -26.675 40.084 1.00 32.34 195 ASP A N 1
ATOM 1606 C CA . ASP A 1 195 ? -81.260 -26.309 41.530 1.00 32.34 195 ASP A CA 1
ATOM 1607 C C . ASP A 1 195 ? -79.986 -25.814 42.284 1.00 32.34 195 ASP A C 1
ATOM 1609 O O . ASP A 1 195 ? -78.914 -26.405 42.241 1.00 32.34 195 ASP A O 1
ATOM 1613 N N . ASN A 1 196 ? -80.247 -24.777 43.107 1.00 36.84 196 ASN A N 1
ATOM 1614 C CA . ASN A 1 196 ? -79.590 -24.242 44.323 1.00 36.84 196 ASN A CA 1
ATOM 1615 C C . ASN A 1 196 ? -78.177 -23.615 44.344 1.00 36.84 196 ASN A C 1
ATOM 1617 O O . ASN A 1 196 ? -77.202 -24.146 43.826 1.00 36.84 196 ASN A O 1
ATOM 1621 N N . GLY A 1 197 ? -78.054 -22.543 45.152 1.00 29.33 197 GLY A N 1
ATOM 1622 C CA . GLY A 1 197 ? -76.798 -22.212 45.842 1.00 29.33 197 GLY A CA 1
ATOM 1623 C C . GLY A 1 197 ? -76.524 -20.731 46.124 1.00 29.33 197 GLY A C 1
ATOM 1624 O O . GLY A 1 197 ? -75.781 -20.082 45.400 1.00 29.33 197 GLY A O 1
ATOM 1625 N N . GLU A 1 198 ? -77.077 -20.225 47.220 1.00 36.97 198 GLU A N 1
ATOM 1626 C CA . GLU A 1 198 ? -76.745 -18.974 47.916 1.00 36.97 198 GLU A CA 1
ATOM 1627 C C . GLU A 1 198 ? -75.227 -18.752 48.142 1.00 36.97 198 GLU A C 1
ATOM 1629 O O . GLU A 1 198 ? -74.507 -19.679 48.505 1.00 36.97 198 GLU A O 1
ATOM 1634 N N . SER A 1 199 ? -74.726 -17.515 48.006 1.00 34.62 199 SER A N 1
ATOM 1635 C CA . SER A 1 199 ? -73.703 -16.966 48.924 1.00 34.62 199 SER A CA 1
ATOM 1636 C C . SER A 1 199 ? -73.445 -15.466 48.723 1.00 34.62 199 SER A C 1
ATOM 1638 O O . SER A 1 199 ? -73.149 -14.963 47.641 1.00 34.62 199 SER A O 1
ATOM 1640 N N . HIS A 1 200 ? -73.563 -14.762 49.845 1.00 37.91 200 HIS A N 1
ATOM 1641 C CA . HIS A 1 200 ? -73.274 -13.355 50.081 1.00 37.91 200 HIS A CA 1
ATOM 1642 C C . HIS A 1 200 ? -71.818 -12.947 49.790 1.00 37.91 200 HIS A C 1
ATOM 1644 O O . HIS A 1 200 ? -70.878 -13.641 50.167 1.00 37.91 200 HIS A O 1
ATOM 1650 N N . SER A 1 201 ? -71.631 -11.710 49.314 1.00 37.69 201 SER A N 1
ATOM 1651 C CA . SER A 1 201 ? -70.491 -10.876 49.723 1.00 37.69 201 SER A CA 1
ATOM 1652 C C . SER A 1 201 ? -70.851 -9.387 49.651 1.00 37.69 201 SER A C 1
ATOM 1654 O O . SER A 1 201 ? -70.774 -8.733 48.613 1.00 37.69 201 SER A O 1
ATOM 1656 N N . GLU A 1 202 ? -71.296 -8.860 50.790 1.00 42.53 202 GLU A N 1
ATOM 1657 C CA . GLU A 1 202 ? -71.334 -7.432 51.103 1.00 42.53 202 GLU A CA 1
ATOM 1658 C C . GLU A 1 202 ? -69.920 -6.943 51.448 1.00 42.53 202 GLU A C 1
ATOM 1660 O O . GLU A 1 202 ? -69.270 -7.540 52.307 1.00 42.53 202 GLU A O 1
ATOM 1665 N N . LYS A 1 203 ? -69.495 -5.796 50.895 1.00 39.72 203 LYS A N 1
ATOM 1666 C CA . LYS A 1 203 ? -69.001 -4.647 51.688 1.00 39.72 203 LYS A CA 1
ATOM 1667 C C . LYS A 1 203 ? -68.548 -3.479 50.814 1.00 39.72 203 LYS A C 1
ATOM 1669 O O . LYS A 1 203 ? -67.688 -3.622 49.953 1.00 39.72 203 LYS A O 1
ATOM 1674 N N . GLY A 1 204 ? -69.069 -2.293 51.135 1.00 37.00 204 GLY A N 1
ATOM 1675 C CA . GLY A 1 204 ? -68.506 -1.023 50.676 1.00 37.00 204 GLY A CA 1
ATOM 1676 C C . GLY A 1 204 ? -69.475 0.161 50.666 1.00 37.00 204 GLY A C 1
ATOM 1677 O O . GLY A 1 204 ? -69.588 0.826 49.644 1.00 37.00 204 GLY A O 1
ATOM 1678 N N . ARG A 1 205 ? -70.188 0.457 51.765 1.00 40.97 205 ARG A N 1
ATOM 1679 C CA . ARG A 1 205 ? -70.897 1.744 51.927 1.00 40.97 205 ARG A CA 1
ATOM 1680 C C . ARG A 1 205 ? -70.427 2.450 53.196 1.00 40.97 205 ARG A C 1
ATOM 1682 O O . ARG A 1 205 ? -70.630 1.957 54.299 1.00 40.97 205 ARG A O 1
ATOM 1689 N N . ILE A 1 206 ? -69.799 3.607 53.007 1.00 49.06 206 ILE A N 1
ATOM 1690 C CA . ILE A 1 206 ? -69.363 4.538 54.052 1.00 49.06 206 ILE A CA 1
ATOM 1691 C C . ILE A 1 206 ? -70.592 5.336 54.516 1.00 49.06 206 ILE A C 1
ATOM 1693 O O . ILE A 1 206 ? -71.289 5.919 53.686 1.00 49.06 206 ILE A O 1
ATOM 1697 N N . ARG A 1 207 ? -70.865 5.370 55.827 1.00 42.62 207 ARG A N 1
ATOM 1698 C CA . ARG A 1 207 ? -71.851 6.269 56.452 1.00 42.62 207 ARG A CA 1
ATOM 1699 C C . ARG A 1 207 ? -71.114 7.327 57.270 1.00 42.62 207 ARG A C 1
ATOM 1701 O O . ARG A 1 207 ? -70.318 6.982 58.135 1.00 42.62 207 ARG A O 1
ATOM 1708 N N . ILE A 1 208 ? -71.397 8.596 56.990 1.00 59.28 208 ILE A N 1
ATOM 1709 C CA . ILE A 1 208 ? -70.924 9.756 57.754 1.00 59.28 208 ILE A CA 1
ATOM 1710 C C . ILE A 1 208 ? -72.066 10.178 58.682 1.00 59.28 208 ILE A C 1
ATOM 1712 O O . ILE A 1 208 ? -73.185 10.380 58.215 1.00 59.28 208 ILE A O 1
ATOM 1716 N N . HIS A 1 209 ? -71.789 10.305 59.979 1.00 38.00 209 HIS A N 1
ATOM 1717 C CA . HIS A 1 209 ? -72.707 10.878 60.965 1.00 38.00 209 HIS A CA 1
ATOM 1718 C C . HIS A 1 209 ? -72.169 12.231 61.442 1.00 38.00 209 HIS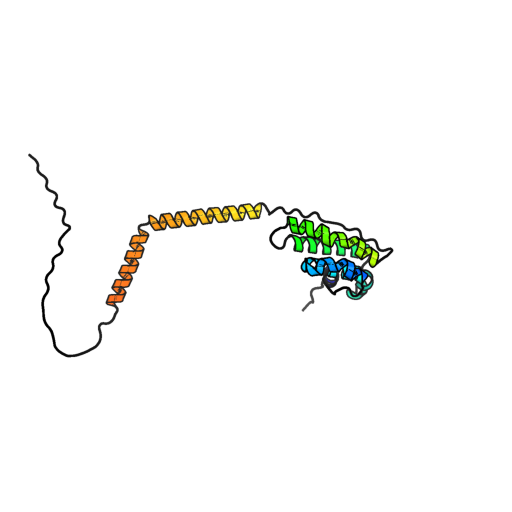 A C 1
ATOM 1720 O O . HIS A 1 209 ? -70.997 12.338 61.795 1.00 38.00 209 HIS A O 1
ATOM 1726 N N . TYR A 1 210 ? -73.041 13.239 61.480 1.00 45.31 210 TYR A N 1
ATOM 1727 C CA . TYR A 1 210 ? -72.836 14.494 62.205 1.00 45.31 210 TYR A CA 1
ATOM 1728 C C . TYR A 1 210 ? -73.632 14.450 63.511 1.00 45.31 210 TYR A C 1
ATOM 1730 O O . TYR A 1 210 ? -74.782 14.011 63.509 1.00 45.31 210 TYR A O 1
ATOM 1738 N N . HIS A 1 211 ? -73.055 14.978 64.588 1.00 43.34 211 HIS A N 1
ATOM 1739 C CA . HIS A 1 211 ? -73.816 15.464 65.734 1.00 43.34 211 HIS A CA 1
ATOM 1740 C C . HIS A 1 211 ? -73.322 16.859 66.116 1.00 43.34 211 HIS A C 1
ATOM 1742 O O . HIS A 1 211 ? -72.132 17.066 66.343 1.00 43.34 211 HIS A O 1
ATOM 1748 N N . SER A 1 212 ? -74.267 17.795 66.168 1.00 42.12 212 SER A N 1
ATOM 1749 C CA . SER A 1 212 ? -74.165 19.070 66.869 1.00 42.12 212 SER A CA 1
ATOM 1750 C C . SER A 1 212 ? -74.991 18.970 68.148 1.00 42.12 212 SER A C 1
ATOM 1752 O O . SER A 1 212 ? -76.142 18.531 68.085 1.00 42.12 212 SER A O 1
ATOM 1754 N N . ALA A 1 213 ? -74.403 19.393 69.262 1.00 41.66 213 ALA A N 1
ATOM 1755 C CA . ALA A 1 213 ? -75.057 19.987 70.424 1.00 41.66 213 ALA A CA 1
ATOM 1756 C C . ALA A 1 213 ? -74.001 20.820 71.158 1.00 41.66 213 ALA A C 1
ATOM 1758 O O . ALA A 1 213 ? -72.885 20.283 71.348 1.00 41.66 213 ALA A O 1
#

Radius of gyration: 39.46 Å; chains: 1; bounding box: 104×51×96 Å

Foldseek 3Di:
DDDPPQDLLNQLLVQLQDQDDDPDPVLCVLLVVCVPPPVLLSSNSSSLLSLLQCVVVSCVSSVHDDDLQNSLVSSLVSNQVSLCVQLVPDPDSPVSNVCCCVRVVVSNVVSNVVNDVPRDRDHDDDDDDPDPPPVVVVVVVVVVVVVVVVVVVVVCCCVPPCVVVVVVVVVVVVVVVVVVPPDPDDDDDDDDDDDDDDDDDDDDDDDDDDDDD

Secondary structure (DSSP, 8-state):
-PPP---HHHHHHHHHT--PPP-SHHHHHHHHHHHHH-HHHHHHHHHHHHHHHTGGGHHHHHTS---HHHHHHHHHHHHHHHHHHHHHSSS-HHHHHHHHIIIIIHHHHHHHHHH-SS--------PPP----HHHHHHHHHHHHHHHHHHHHHHHHHHHSTHHHHHHHHHHHHHHHHHHHS-------------------------------

pLDDT: mean 78.46, std 20.92, range [26.23, 98.0]

Organism: Plasmodium malariae (NCBI:txid5858)

Sequence (213 aa):
MVKPNVSKKDKIFYHFDEDNEPMDDERIELLSPLKKDHADLYKIGCMLNNSIRNKDSMPVLIDDSVNDVEYCYLLNEWLNKKQFKYISEGPNCENKTKLWEEKIEELWDPLIKLAYVNFSCERNKIVYNCSISSELKNTLSVCFTLLGIFLITFFFLYKFSPFGHRVDSCLNKKKRIKQNIVPECSCELTEGCYDNGESHSEKGRIRIHYHSA